Protein AF-A0AAW1Y9T5-F1 (afdb_monomer_lite)

Radius of gyration: 16.68 Å; chains: 1; bounding box: 34×44×30 Å

Organism: Rubus argutus (NCBI:txid59490)

Secondary structure (DSSP, 8-state):
-EEEEESS-EEEEEEEE-TT-EEEEEEESS-EEEEEEEE-TT-EEEEEEESS-EEEEEEEE-TT-EEEEEE-SS-EEEEEEEE-TT-EEEEEE-TT-EEEEEEEE-TT-EEEEE--SEEEEEE--SS-S---EEEES-SEEEEEE--S-PPTT--EEEEE-TT-EEEEEE-S-S------EE-TT-EEEE---

Structure (mmCIF, N/CA/C/O backbone):
data_AF-A0AAW1Y9T5-F1
#
_entry.id   AF-A0AAW1Y9T5-F1
#
loop_
_atom_site.group_PDB
_atom_site.id
_atom_site.type_symbol
_atom_site.label_atom_id
_atom_site.label_alt_id
_atom_site.label_comp_id
_atom_site.label_asym_id
_atom_site.label_entity_id
_atom_site.label_seq_id
_atom_site.pdbx_PDB_ins_code
_atom_site.Cartn_x
_atom_site.Cartn_y
_atom_site.Cartn_z
_atom_site.occupancy
_atom_site.B_iso_or_equiv
_atom_site.auth_seq_id
_atom_site.auth_comp_id
_atom_site.auth_asym_id
_atom_site.auth_atom_id
_atom_site.pdbx_PDB_model_num
ATOM 1 N N . MET A 1 1 ? -2.857 -13.240 -6.999 1.00 81.69 1 MET A N 1
ATOM 2 C CA . MET A 1 1 ? -3.136 -13.978 -5.741 1.00 81.69 1 MET A CA 1
ATOM 3 C C . MET A 1 1 ? -4.090 -13.183 -4.854 1.00 81.69 1 MET A C 1
ATOM 5 O O . MET A 1 1 ? -3.972 -11.965 -4.798 1.00 81.69 1 MET A O 1
ATOM 9 N N . ARG A 1 2 ? -5.041 -13.838 -4.171 1.00 88.81 2 ARG A N 1
ATOM 10 C CA . ARG A 1 2 ? -5.956 -13.171 -3.227 1.00 88.81 2 ARG A CA 1
ATOM 11 C C . ARG A 1 2 ? -5.988 -13.907 -1.890 1.00 88.81 2 ARG A C 1
ATOM 13 O O . ARG A 1 2 ? -6.230 -15.108 -1.890 1.00 88.81 2 ARG A O 1
ATOM 20 N N . LEU A 1 3 ? -5.778 -13.192 -0.787 1.00 88.31 3 LEU A N 1
ATOM 21 C CA . LEU A 1 3 ? -5.910 -13.717 0.575 1.00 88.31 3 LEU A CA 1
ATOM 22 C C . LEU A 1 3 ? -6.860 -12.853 1.397 1.00 88.31 3 LEU A C 1
ATOM 24 O O . LEU A 1 3 ? -6.901 -11.631 1.233 1.00 88.31 3 LEU A O 1
ATOM 28 N N . LYS A 1 4 ? -7.605 -13.508 2.287 1.00 91.81 4 LYS A N 1
ATOM 29 C CA . LYS A 1 4 ? -8.512 -12.865 3.231 1.00 91.81 4 LYS A CA 1
ATOM 30 C C . LYS A 1 4 ? -8.286 -13.425 4.632 1.00 91.81 4 LYS A C 1
ATOM 32 O O . LYS A 1 4 ? -8.194 -14.641 4.777 1.00 91.81 4 LYS A O 1
ATOM 37 N N . GLY A 1 5 ? -8.217 -12.544 5.621 1.00 89.31 5 GLY A N 1
ATOM 38 C CA . GLY A 1 5 ? -8.226 -12.876 7.044 1.00 89.31 5 GLY A CA 1
ATOM 39 C C . GLY A 1 5 ? -9.332 -12.098 7.747 1.00 89.31 5 GLY A C 1
ATOM 40 O O . GLY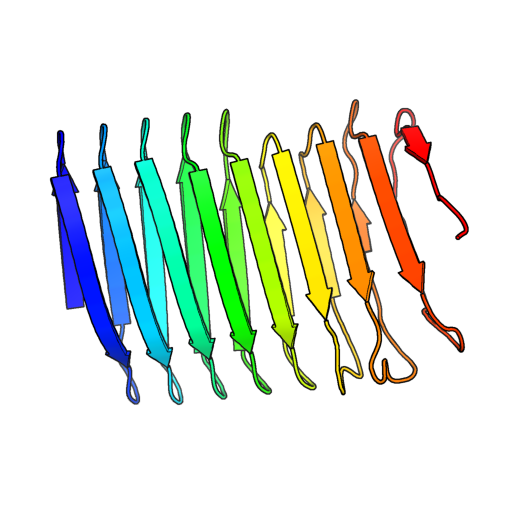 A 1 5 ? -9.589 -10.950 7.385 1.00 89.31 5 GLY A O 1
ATOM 41 N N . THR A 1 6 ? -9.999 -12.742 8.699 1.00 89.94 6 THR A N 1
ATOM 42 C CA . THR A 1 6 ? -11.154 -12.196 9.423 1.00 89.94 6 THR A CA 1
ATOM 43 C C . THR A 1 6 ? -11.113 -12.711 10.856 1.00 89.94 6 THR A C 1
ATOM 45 O O . THR A 1 6 ? -10.977 -13.924 11.014 1.00 89.94 6 THR A O 1
ATOM 48 N N . GLY A 1 7 ? -11.261 -11.855 11.868 1.00 80.12 7 GLY A N 1
ATOM 49 C CA . GLY A 1 7 ? -11.364 -12.269 13.274 1.00 80.12 7 GLY A CA 1
ATOM 50 C C . GLY A 1 7 ? -10.077 -12.897 13.820 1.00 80.12 7 GLY A C 1
ATOM 51 O O . GLY A 1 7 ? -9.715 -14.018 13.463 1.00 80.12 7 GLY A O 1
ATOM 52 N N . ASP A 1 8 ? -9.362 -12.164 14.674 1.00 87.00 8 ASP A N 1
ATOM 53 C CA . ASP A 1 8 ? -8.142 -12.607 15.376 1.00 87.00 8 ASP A CA 1
ATOM 54 C C . ASP A 1 8 ? -7.122 -13.342 14.483 1.00 87.00 8 ASP A C 1
ATOM 56 O O . ASP A 1 8 ? -6.410 -14.262 14.897 1.00 87.00 8 ASP A O 1
ATOM 60 N N . THR A 1 9 ? -7.042 -12.937 13.215 1.00 91.50 9 THR A N 1
ATOM 61 C CA . THR A 1 9 ? -6.217 -13.604 12.211 1.00 91.50 9 THR A CA 1
ATOM 62 C C . THR A 1 9 ? -4.869 -12.907 12.078 1.00 91.50 9 THR A C 1
ATOM 64 O O . THR A 1 9 ? -4.783 -11.689 11.927 1.00 91.50 9 THR A O 1
ATOM 67 N N . ALA A 1 10 ? -3.788 -13.688 12.042 1.00 89.44 10 ALA A N 1
ATOM 68 C CA . ALA A 1 10 ? -2.458 -13.197 11.699 1.00 89.44 10 ALA A CA 1
ATOM 69 C C . ALA A 1 10 ? -1.992 -13.789 10.363 1.00 89.44 10 ALA A C 1
ATOM 71 O O . ALA A 1 10 ? -1.789 -14.995 10.239 1.00 89.44 10 ALA A O 1
ATOM 72 N N . MET A 1 11 ? -1.766 -12.930 9.370 1.00 90.56 11 MET A N 1
ATOM 73 C CA . MET A 1 11 ? -1.219 -13.308 8.068 1.00 90.56 11 MET A CA 1
ATOM 74 C C . MET A 1 11 ? 0.203 -12.782 7.924 1.00 90.56 11 MET A C 1
ATOM 76 O O . MET A 1 11 ? 0.466 -11.587 8.085 1.00 90.56 11 MET A O 1
ATOM 80 N N . ARG A 1 12 ? 1.129 -13.678 7.576 1.00 89.31 12 ARG A N 1
ATOM 81 C CA . ARG A 1 12 ? 2.487 -13.317 7.173 1.00 89.31 12 ARG A CA 1
A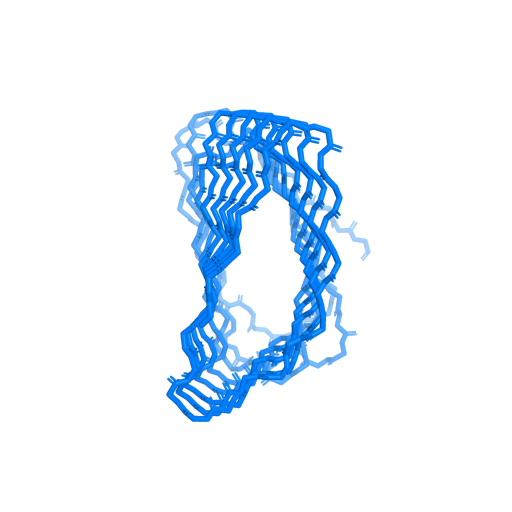TOM 82 C C . ARG A 1 12 ? 2.759 -13.885 5.794 1.00 89.31 12 ARG A C 1
ATOM 84 O O . ARG A 1 12 ? 2.703 -15.096 5.613 1.00 89.31 12 ARG A O 1
ATOM 91 N N . LEU A 1 13 ? 3.061 -13.009 4.847 1.00 85.19 13 LEU A N 1
ATOM 92 C CA . LEU A 1 13 ? 3.321 -13.391 3.469 1.00 85.19 13 LEU A CA 1
ATOM 93 C C . LEU A 1 13 ? 4.675 -12.847 3.018 1.00 85.19 13 LEU A C 1
ATOM 95 O O . LEU A 1 13 ? 5.037 -11.706 3.314 1.00 85.19 13 LEU A O 1
ATOM 99 N N . PHE A 1 14 ? 5.403 -13.694 2.299 1.00 85.19 14 PHE A N 1
ATOM 100 C CA . PHE A 1 14 ? 6.499 -13.287 1.438 1.00 85.19 14 PHE A CA 1
ATOM 101 C C . PHE A 1 14 ? 6.043 -13.523 0.004 1.00 85.19 14 PHE A C 1
ATOM 103 O O . PHE A 1 14 ? 5.724 -14.658 -0.352 1.00 85.19 14 PHE A O 1
ATOM 110 N N . ALA A 1 15 ? 5.942 -12.458 -0.781 1.00 78.88 15 ALA A N 1
ATOM 111 C CA . ALA A 1 15 ? 5.446 -12.544 -2.144 1.00 78.88 15 ALA A CA 1
ATOM 112 C C . ALA A 1 15 ? 6.366 -11.748 -3.070 1.00 78.88 15 ALA A C 1
ATOM 114 O O . ALA A 1 15 ? 6.340 -10.523 -3.028 1.00 78.88 15 ALA A O 1
ATOM 115 N N . PRO A 1 16 ? 7.203 -12.411 -3.881 1.00 78.31 16 PRO A N 1
ATOM 116 C CA . PRO A 1 16 ? 7.803 -11.768 -5.036 1.00 78.31 16 PRO A CA 1
ATOM 117 C C . PRO A 1 16 ? 6.735 -11.639 -6.130 1.00 78.31 16 PRO A C 1
ATOM 119 O O . PRO A 1 16 ? 6.047 -12.609 -6.452 1.00 78.31 16 PRO A O 1
ATOM 122 N N . GLY A 1 17 ? 6.569 -10.438 -6.669 1.00 72.19 17 GLY A N 1
ATOM 123 C CA . GLY A 1 17 ? 5.711 -10.178 -7.821 1.00 72.19 17 GLY A CA 1
ATOM 124 C C . GLY A 1 17 ? 6.579 -9.993 -9.050 1.00 72.19 17 GLY A C 1
ATOM 125 O O . GLY A 1 17 ? 7.471 -9.150 -9.045 1.00 72.19 17 GLY A O 1
ATOM 126 N N . TYR A 1 18 ? 6.314 -10.786 -10.080 1.00 77.31 18 TYR A N 1
ATOM 127 C CA . TYR A 1 18 ? 6.907 -10.634 -11.408 1.00 77.31 18 TYR A CA 1
ATOM 128 C C . TYR A 1 18 ? 5.879 -10.038 -12.372 1.00 77.31 18 TYR A C 1
ATOM 130 O O . TYR A 1 18 ? 4.729 -9.812 -11.983 1.00 77.31 18 TYR A O 1
ATOM 138 N N . GLU A 1 19 ? 6.274 -9.829 -13.622 1.00 77.38 19 GLU A N 1
ATOM 139 C CA . GLU A 1 19 ? 5.421 -9.262 -14.665 1.00 77.38 19 GLU A CA 1
ATOM 140 C C . GLU A 1 19 ? 4.000 -9.839 -14.674 1.00 77.38 19 GLU A C 1
ATOM 142 O O . GLU A 1 19 ? 3.791 -11.055 -14.664 1.00 77.38 19 GLU A O 1
ATOM 147 N N . GLY A 1 20 ? 3.011 -8.941 -14.616 1.00 73.12 20 GLY A N 1
ATOM 148 C CA . GLY A 1 20 ? 1.589 -9.282 -14.629 1.00 73.12 20 GLY A CA 1
ATOM 149 C C . GLY A 1 20 ? 1.026 -9.812 -13.305 1.00 73.12 20 GLY A C 1
ATOM 150 O O . GLY A 1 20 ? -0.091 -10.339 -13.281 1.00 73.12 20 GLY A O 1
ATOM 151 N N . THR A 1 21 ? 1.752 -9.701 -12.186 1.00 82.75 21 THR A N 1
ATOM 152 C CA . THR A 1 21 ? 1.236 -10.168 -10.889 1.00 82.75 21 THR A CA 1
ATOM 153 C C . THR A 1 21 ? 0.277 -9.148 -10.263 1.00 82.75 21 THR A C 1
ATOM 155 O O . THR A 1 21 ? 0.695 -8.074 -9.848 1.00 82.75 21 THR A O 1
ATOM 158 N N . ASP A 1 22 ? -0.995 -9.531 -10.087 1.00 85.38 22 ASP A N 1
ATOM 159 C CA . ASP A 1 22 ? -1.967 -8.829 -9.223 1.00 85.38 22 ASP A CA 1
ATOM 160 C C . ASP A 1 22 ? -2.074 -9.543 -7.865 1.00 85.38 22 ASP A C 1
ATOM 162 O O . ASP A 1 22 ? -2.459 -10.722 -7.790 1.00 85.38 22 ASP A O 1
ATOM 166 N N . MET A 1 23 ? -1.758 -8.847 -6.772 1.00 85.62 23 MET A N 1
ATOM 167 C CA . MET A 1 23 ? -1.914 -9.343 -5.402 1.00 85.62 23 MET A CA 1
ATOM 168 C C . MET A 1 23 ? -2.882 -8.513 -4.590 1.00 85.62 23 MET A C 1
ATOM 170 O O . MET A 1 23 ? -2.758 -7.297 -4.481 1.00 85.62 23 MET A O 1
ATOM 174 N N . ARG A 1 24 ? -3.809 -9.209 -3.925 1.00 89.56 24 ARG A N 1
ATOM 175 C CA . ARG A 1 24 ? -4.775 -8.581 -3.026 1.00 89.56 24 ARG A CA 1
ATOM 176 C C . ARG A 1 24 ? -4.809 -9.279 -1.682 1.00 89.56 24 ARG A C 1
ATOM 178 O O . ARG A 1 24 ? -5.111 -10.470 -1.609 1.00 89.56 24 ARG A O 1
ATOM 185 N N . LEU A 1 25 ? -4.532 -8.531 -0.627 1.00 89.50 25 LEU A N 1
ATOM 186 C CA . LEU A 1 25 ? -4.665 -8.989 0.749 1.00 89.50 25 LEU A CA 1
ATOM 187 C C . LEU A 1 25 ? -5.735 -8.148 1.437 1.00 89.50 25 LEU A C 1
ATOM 189 O O . LEU A 1 25 ? -5.717 -6.922 1.352 1.00 89.50 25 LEU A O 1
ATOM 193 N N . MET A 1 26 ? -6.672 -8.820 2.094 1.00 92.50 26 MET A N 1
ATOM 194 C CA . MET A 1 26 ? -7.766 -8.186 2.816 1.00 92.50 26 MET A CA 1
ATOM 195 C C . MET A 1 26 ? -7.790 -8.703 4.251 1.00 92.50 26 MET A C 1
ATOM 197 O O . MET A 1 26 ? -7.843 -9.911 4.467 1.00 92.50 26 MET A O 1
ATOM 201 N N . GLY A 1 27 ? -7.747 -7.791 5.213 1.00 90.94 27 GLY A N 1
ATOM 202 C CA . GLY A 1 27 ? -7.952 -8.073 6.626 1.00 90.94 27 GLY A CA 1
ATOM 203 C C . GLY A 1 27 ? -9.185 -7.336 7.121 1.00 90.94 27 GLY A C 1
ATOM 204 O O . GLY A 1 27 ? -9.336 -6.151 6.830 1.00 90.94 27 GLY A O 1
ATOM 205 N N . THR A 1 28 ? -10.049 -8.030 7.848 1.00 90.12 28 THR A N 1
ATOM 206 C CA . THR A 1 28 ? -11.186 -7.426 8.552 1.00 90.12 28 THR A CA 1
ATOM 207 C C . THR A 1 28 ? -11.132 -7.839 10.017 1.00 90.12 28 THR A C 1
ATOM 209 O O . THR A 1 28 ? -10.633 -8.925 10.306 1.00 90.12 28 THR A O 1
ATOM 212 N N . GLU A 1 29 ? -11.629 -6.997 10.924 1.00 87.00 29 GLU A N 1
ATOM 213 C CA . GLU A 1 29 ? -11.855 -7.302 12.348 1.00 87.00 29 GLU A CA 1
ATOM 214 C C . GLU A 1 29 ? -10.657 -7.956 13.061 1.00 87.00 29 GLU A C 1
ATOM 216 O O . GLU A 1 29 ? -10.438 -9.169 12.996 1.00 87.00 29 GLU A O 1
ATOM 221 N N . SER A 1 30 ? -9.873 -7.162 13.791 1.00 88.44 30 SER A N 1
ATOM 222 C CA . SER A 1 30 ? -8.760 -7.672 14.617 1.00 88.44 30 SER A CA 1
ATOM 223 C C . SER A 1 30 ? -7.717 -8.478 13.825 1.00 88.44 30 SER A C 1
ATOM 225 O O . SER A 1 30 ? -7.098 -9.414 14.335 1.00 88.44 30 SER A O 1
ATOM 227 N N . THR A 1 31 ? -7.494 -8.121 12.557 1.00 91.44 31 THR A N 1
ATOM 228 C CA . THR A 1 31 ? -6.525 -8.810 11.698 1.00 91.44 31 THR A CA 1
ATOM 229 C C . THR A 1 31 ? -5.152 -8.137 11.742 1.00 91.44 31 THR A C 1
ATOM 231 O O . THR A 1 31 ? -5.019 -6.915 11.671 1.00 91.44 31 THR A O 1
ATOM 234 N N . ILE A 1 32 ? -4.090 -8.942 11.785 1.00 91.25 32 ILE A N 1
ATOM 235 C CA . ILE A 1 32 ? -2.707 -8.482 11.640 1.00 91.25 32 ILE A CA 1
ATOM 236 C C . ILE A 1 32 ? -2.131 -9.008 10.329 1.00 91.25 32 ILE A C 1
ATOM 238 O O . ILE A 1 32 ? -2.001 -10.213 10.131 1.00 91.25 32 ILE A O 1
ATOM 242 N N . MET A 1 33 ? -1.702 -8.101 9.456 1.00 92.19 33 MET A N 1
ATOM 243 C CA . MET A 1 33 ? -1.066 -8.433 8.184 1.00 92.19 33 MET A CA 1
ATOM 244 C C . MET A 1 33 ? 0.383 -7.966 8.164 1.00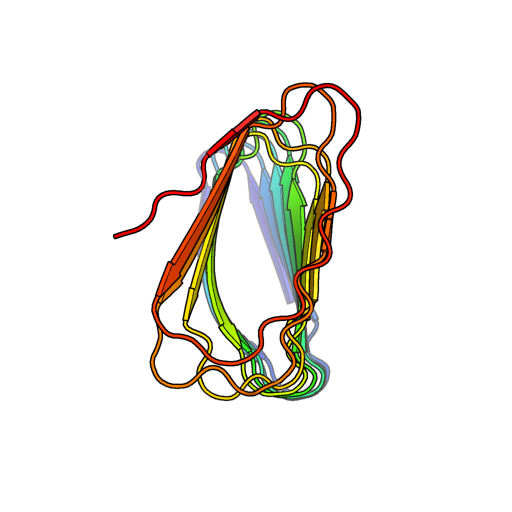 92.19 33 MET A C 1
ATOM 246 O O . MET A 1 33 ? 0.688 -6.803 8.434 1.00 92.19 33 MET A O 1
ATOM 250 N N . ARG A 1 34 ? 1.288 -8.884 7.826 1.00 91.06 34 ARG A N 1
ATOM 251 C CA . ARG A 1 34 ? 2.705 -8.602 7.592 1.00 91.06 34 ARG A CA 1
ATOM 252 C C . ARG A 1 34 ? 3.089 -9.093 6.210 1.00 91.06 34 ARG A C 1
ATOM 254 O O . ARG A 1 34 ? 3.081 -10.297 5.965 1.00 91.06 34 ARG A O 1
ATOM 261 N N . LEU A 1 35 ? 3.456 -8.169 5.339 1.00 87.81 35 LEU A N 1
ATOM 262 C CA . LEU A 1 35 ? 3.852 -8.476 3.976 1.00 87.81 35 LEU A CA 1
ATOM 263 C C . LEU A 1 35 ? 5.264 -7.966 3.709 1.00 87.81 35 LEU A C 1
ATOM 265 O O . LEU A 1 35 ? 5.593 -6.820 4.012 1.00 87.81 35 LEU A O 1
ATOM 269 N N . PHE A 1 36 ? 6.077 -8.852 3.148 1.00 86.12 36 PHE A N 1
ATOM 270 C CA . PHE A 1 36 ? 7.396 -8.550 2.614 1.00 86.12 36 PHE A CA 1
ATOM 271 C C . PHE A 1 36 ? 7.399 -8.889 1.136 1.00 86.12 36 PHE A C 1
ATOM 273 O O . PHE A 1 36 ? 6.992 -9.996 0.766 1.00 86.12 36 PHE A O 1
ATOM 280 N N . ALA A 1 37 ? 7.839 -7.946 0.311 1.00 81.69 37 ALA A N 1
ATOM 281 C CA . ALA A 1 37 ? 7.748 -8.131 -1.118 1.00 81.69 37 ALA A CA 1
ATOM 282 C C . ALA A 1 37 ? 8.756 -7.338 -1.947 1.00 81.69 37 ALA A C 1
ATOM 284 O O . ALA A 1 37 ? 9.126 -6.210 -1.615 1.00 81.69 37 ALA A O 1
ATOM 285 N N . HIS A 1 38 ? 9.122 -7.953 -3.068 1.00 81.69 38 HIS A N 1
ATOM 286 C CA . HIS A 1 38 ? 9.856 -7.341 -4.167 1.00 81.69 38 HIS A CA 1
ATOM 287 C C . HIS A 1 38 ? 8.973 -7.403 -5.407 1.00 81.69 38 HIS A C 1
ATOM 289 O O . HIS A 1 38 ? 8.470 -8.473 -5.756 1.00 81.69 38 HIS A O 1
ATOM 295 N N . TRP A 1 39 ? 8.766 -6.253 -6.026 1.00 78.81 39 TRP A N 1
ATOM 296 C CA . TRP A 1 39 ? 7.769 -6.026 -7.054 1.00 78.81 39 TRP A CA 1
ATOM 297 C C . TRP A 1 39 ? 8.469 -5.550 -8.316 1.00 78.81 39 TRP A C 1
ATOM 299 O O . TRP A 1 39 ? 8.982 -4.434 -8.351 1.00 78.81 39 TRP A O 1
ATOM 309 N N . TYR A 1 40 ? 8.545 -6.425 -9.309 1.00 78.38 40 TYR A N 1
ATOM 310 C CA . TYR A 1 40 ? 9.146 -6.128 -10.604 1.00 78.38 40 TYR A CA 1
ATOM 311 C C . TYR A 1 40 ? 8.116 -5.533 -11.568 1.00 78.38 40 TYR A C 1
ATOM 313 O O . TYR A 1 40 ? 6.982 -5.266 -11.180 1.00 78.38 40 TYR A O 1
ATOM 321 N N . GLU A 1 41 ? 8.533 -5.308 -12.810 1.00 79.44 41 GLU A N 1
ATOM 322 C CA . GLU A 1 41 ? 7.753 -4.593 -13.814 1.00 79.44 41 GLU A CA 1
ATOM 323 C C . GLU A 1 41 ? 6.298 -5.051 -13.915 1.00 79.44 41 GLU A C 1
ATOM 325 O O . GLU A 1 41 ? 6.029 -6.246 -13.908 1.00 79.44 41 GLU A O 1
ATOM 330 N N . GLY A 1 42 ? 5.345 -4.117 -13.973 1.00 75.94 42 GLY A N 1
ATOM 331 C CA . GLY A 1 42 ? 3.935 -4.434 -14.225 1.00 75.94 42 GLY A CA 1
ATOM 332 C C . GLY A 1 42 ? 3.230 -5.214 -13.108 1.00 75.94 42 GLY A C 1
ATOM 333 O O . GLY A 1 42 ? 2.334 -6.017 -13.392 1.00 75.94 42 GLY A O 1
ATOM 334 N N . THR A 1 43 ? 3.629 -5.027 -11.845 1.00 82.44 43 THR A N 1
ATOM 335 C CA . THR A 1 43 ? 2.911 -5.607 -10.698 1.00 82.44 43 THR A CA 1
ATOM 336 C C . THR A 1 43 ? 1.942 -4.621 -10.056 1.00 82.44 43 THR A C 1
ATOM 338 O O . THR A 1 43 ? 2.312 -3.489 -9.740 1.00 82.44 43 THR A O 1
ATOM 341 N N . ASP A 1 44 ? 0.754 -5.127 -9.734 1.00 85.06 44 ASP A N 1
ATOM 342 C CA . ASP A 1 44 ? -0.288 -4.408 -9.010 1.00 85.06 44 ASP A CA 1
ATOM 343 C C . ASP A 1 44 ? -0.485 -5.019 -7.621 1.00 85.06 44 ASP A C 1
ATOM 345 O O . ASP A 1 44 ? -0.748 -6.219 -7.467 1.00 85.06 44 ASP A O 1
ATOM 349 N N . MET A 1 45 ? -0.440 -4.184 -6.586 1.00 85.62 45 MET A N 1
ATOM 350 C CA . MET A 1 45 ? -0.616 -4.625 -5.208 1.00 85.62 45 MET A CA 1
ATOM 351 C C . MET A 1 45 ? -1.711 -3.835 -4.502 1.00 85.62 45 MET A C 1
ATOM 353 O O . MET A 1 45 ? -1.750 -2.606 -4.533 1.00 85.62 45 MET A O 1
ATOM 357 N N . ARG A 1 46 ? -2.619 -4.555 -3.834 1.00 90.00 46 ARG A N 1
ATOM 358 C CA . ARG A 1 46 ? -3.682 -3.965 -3.014 1.00 90.00 46 ARG A CA 1
ATOM 359 C C . ARG A 1 46 ? -3.728 -4.601 -1.636 1.00 90.00 46 ARG A C 1
ATOM 361 O O . ARG A 1 46 ? -3.997 -5.796 -1.504 1.00 90.00 46 ARG A O 1
ATOM 368 N N . LEU A 1 47 ? -3.538 -3.790 -0.607 1.00 89.56 47 LEU A N 1
ATOM 369 C CA . LEU A 1 47 ? -3.686 -4.193 0.784 1.00 89.56 47 LEU A CA 1
ATOM 370 C C . LEU A 1 47 ? -4.835 -3.403 1.407 1.00 89.56 47 LEU A C 1
ATOM 372 O O . LEU A 1 47 ? -4.803 -2.177 1.431 1.00 89.56 47 LEU A O 1
ATOM 376 N N . MET A 1 48 ? -5.861 -4.107 1.874 1.00 92.50 48 MET A N 1
ATOM 377 C CA . MET A 1 48 ? -7.067 -3.506 2.440 1.00 92.50 48 MET A CA 1
ATOM 378 C C . MET A 1 48 ? -7.261 -3.976 3.876 1.00 92.50 48 MET A C 1
ATOM 380 O O . MET A 1 48 ? -7.321 -5.179 4.122 1.00 92.50 48 MET A O 1
ATOM 384 N N . GLY A 1 49 ? -7.371 -3.033 4.805 1.00 90.81 49 GLY A N 1
ATOM 385 C CA . GLY A 1 49 ? -7.688 -3.288 6.205 1.00 90.81 49 GLY A CA 1
ATOM 386 C C . GLY A 1 49 ? -8.961 -2.564 6.612 1.00 90.81 49 GLY A C 1
ATOM 387 O O . GLY A 1 49 ? -9.102 -1.377 6.326 1.00 90.81 49 GLY A O 1
ATOM 388 N N . THR A 1 50 ? -9.865 -3.267 7.282 1.00 88.81 50 THR A N 1
ATOM 389 C CA . THR A 1 50 ? -11.062 -2.676 7.892 1.00 88.81 50 THR A CA 1
ATOM 390 C C . THR A 1 50 ? -11.118 -3.054 9.365 1.00 88.81 50 THR A C 1
ATOM 392 O O . THR A 1 50 ? -10.669 -4.142 9.725 1.00 88.81 50 THR A O 1
ATOM 395 N N . GLU A 1 51 ? -11.649 -2.167 10.205 1.00 86.44 51 GLU A N 1
ATOM 396 C CA . GLU A 1 51 ? -11.991 -2.411 11.615 1.00 86.44 51 GLU A CA 1
ATOM 397 C C . GLU A 1 51 ? -10.883 -3.078 12.449 1.00 86.44 51 GLU A C 1
ATOM 399 O O . GLU A 1 51 ? -10.723 -4.299 12.492 1.00 86.44 51 GLU A O 1
ATOM 404 N N . SER A 1 52 ? -10.121 -2.270 13.186 1.00 87.31 52 SER A N 1
ATOM 405 C CA . SER A 1 52 ? -9.077 -2.768 14.104 1.00 87.31 52 SER A CA 1
ATOM 406 C C . SER A 1 52 ? -8.002 -3.620 13.412 1.00 87.31 52 SER A C 1
ATOM 408 O O . SER A 1 52 ? -7.448 -4.554 13.995 1.00 87.31 52 SER A O 1
ATOM 410 N N . THR A 1 53 ? -7.685 -3.301 12.156 1.00 90.50 53 THR A N 1
ATOM 411 C CA . THR A 1 53 ? -6.657 -4.008 11.388 1.00 90.50 53 THR A CA 1
ATOM 412 C C . THR A 1 53 ? -5.287 -3.344 11.547 1.00 90.50 53 THR A C 1
ATOM 414 O O . THR A 1 53 ? -5.142 -2.122 11.488 1.00 90.50 53 THR A O 1
ATOM 417 N N . VAL A 1 54 ? -4.236 -4.155 11.693 1.00 91.12 54 VAL A N 1
ATOM 418 C CA . VAL A 1 54 ? -2.843 -3.688 11.695 1.00 91.12 54 VAL A CA 1
ATOM 419 C C . VAL A 1 54 ? -2.115 -4.214 10.470 1.00 91.12 54 VAL A C 1
ATOM 421 O O . VAL A 1 54 ? -1.956 -5.419 10.287 1.00 91.12 54 VAL A O 1
ATOM 424 N N . MET A 1 55 ? -1.588 -3.299 9.664 1.00 91.94 55 MET A N 1
ATOM 425 C CA . MET A 1 55 ? -0.900 -3.601 8.417 1.00 91.94 55 MET A CA 1
ATOM 426 C C . MET A 1 55 ? 0.553 -3.156 8.491 1.00 91.94 55 MET A C 1
ATOM 428 O O . MET A 1 55 ? 0.857 -1.999 8.790 1.00 91.94 55 MET A O 1
ATOM 432 N N . ARG A 1 56 ? 1.468 -4.087 8.221 1.00 90.81 56 ARG A N 1
ATOM 433 C CA . ARG A 1 56 ? 2.897 -3.810 8.081 1.00 90.81 56 ARG A CA 1
ATOM 434 C C . ARG A 1 56 ? 3.368 -4.296 6.725 1.00 90.81 56 ARG A C 1
ATOM 436 O O . ARG A 1 56 ? 3.307 -5.496 6.456 1.00 90.81 56 ARG A O 1
ATOM 443 N N . LEU A 1 57 ? 3.851 -3.372 5.911 1.00 87.69 57 LEU A N 1
ATOM 444 C CA . LEU A 1 57 ? 4.365 -3.659 4.582 1.00 87.69 57 LEU A CA 1
ATOM 445 C C . LEU A 1 57 ? 5.813 -3.181 4.475 1.00 87.69 57 LEU A C 1
ATOM 447 O O . LEU A 1 57 ? 6.131 -2.051 4.840 1.00 87.69 57 LEU A O 1
ATOM 451 N N . CYS A 1 58 ? 6.669 -4.070 3.983 1.00 87.69 58 CYS A N 1
ATOM 452 C CA . CYS A 1 58 ? 8.000 -3.756 3.488 1.00 87.69 58 CYS A CA 1
ATOM 453 C C . CYS A 1 58 ? 8.020 -4.095 1.995 1.00 87.69 58 CYS A C 1
ATOM 455 O O . CYS A 1 58 ? 7.820 -5.263 1.641 1.00 87.69 58 CYS A O 1
ATOM 457 N N . ALA A 1 59 ? 8.184 -3.085 1.144 1.00 83.50 59 ALA A N 1
ATOM 458 C CA . ALA A 1 59 ? 8.063 -3.232 -0.301 1.00 83.50 59 ALA A CA 1
ATOM 459 C C . ALA A 1 59 ? 9.226 -2.578 -1.053 1.00 83.50 59 ALA A C 1
ATOM 461 O O . ALA A 1 59 ? 9.652 -1.472 -0.723 1.00 83.50 59 ALA A O 1
ATOM 462 N N . HIS A 1 60 ? 9.682 -3.251 -2.105 1.00 83.62 60 HIS A N 1
ATOM 463 C CA . HIS A 1 60 ? 10.585 -2.693 -3.108 1.00 83.62 60 HIS A CA 1
ATOM 464 C C . HIS A 1 60 ? 9.867 -2.704 -4.458 1.00 83.62 60 HIS A C 1
ATOM 466 O O . HIS A 1 60 ? 9.651 -3.785 -5.002 1.00 83.62 60 HIS A O 1
ATOM 472 N N . GLY A 1 61 ? 9.458 -1.532 -4.943 1.00 79.69 61 GLY A N 1
ATOM 473 C CA . GLY A 1 61 ? 8.796 -1.337 -6.233 1.00 79.69 61 GLY A CA 1
ATOM 474 C C . GLY A 1 61 ? 9.786 -0.906 -7.303 1.00 79.69 61 GLY A C 1
ATOM 475 O O . GLY A 1 61 ? 10.500 0.074 -7.101 1.00 79.69 61 GLY A O 1
ATOM 476 N N . TYR A 1 62 ? 9.850 -1.656 -8.402 1.00 79.75 62 TYR A N 1
ATOM 477 C CA . TYR A 1 62 ? 10.588 -1.299 -9.615 1.00 79.75 62 TYR A CA 1
ATOM 478 C C . TYR A 1 62 ? 9.656 -0.623 -10.643 1.00 79.75 62 TYR A C 1
ATOM 480 O O . TYR A 1 62 ? 8.542 -0.220 -10.306 1.00 79.75 62 TYR A O 1
ATOM 488 N N . GLU A 1 63 ? 10.119 -0.451 -11.880 1.00 78.94 63 GLU A N 1
ATOM 489 C CA . GLU A 1 63 ? 9.385 0.251 -12.940 1.00 78.94 63 GLU A CA 1
ATOM 490 C C . GLU A 1 63 ? 7.967 -0.269 -13.163 1.00 78.94 63 GLU A C 1
ATOM 492 O O . GLU A 1 63 ? 7.729 -1.464 -13.121 1.00 78.94 63 GLU A O 1
ATOM 497 N N . GLY A 1 64 ? 6.992 0.623 -13.345 1.00 75.56 64 GLY A N 1
ATOM 498 C CA . GLY A 1 64 ? 5.608 0.235 -13.627 1.00 75.56 64 GLY A CA 1
ATOM 499 C C . GLY A 1 64 ? 4.915 -0.526 -12.492 1.00 75.56 64 GLY A C 1
ATOM 500 O O . GLY A 1 64 ? 4.044 -1.353 -12.764 1.00 75.56 64 GLY A O 1
ATOM 501 N N . THR A 1 65 ? 5.300 -0.284 -11.234 1.00 83.12 65 THR A N 1
ATOM 502 C CA . THR A 1 65 ? 4.636 -0.882 -10.066 1.00 83.12 65 THR A CA 1
ATOM 503 C C . THR A 1 65 ? 3.616 0.065 -9.438 1.00 83.12 65 THR A C 1
ATOM 505 O O . THR A 1 65 ? 3.926 1.220 -9.153 1.00 83.12 65 THR A O 1
ATOM 508 N N . ASP A 1 66 ? 2.400 -0.432 -9.182 1.00 85.69 66 ASP A N 1
ATOM 509 C CA . ASP A 1 66 ? 1.338 0.311 -8.486 1.00 85.69 66 ASP A CA 1
ATOM 510 C C . ASP A 1 66 ? 1.009 -0.366 -7.149 1.00 85.69 66 ASP A C 1
ATOM 512 O O . ASP A 1 66 ? 0.578 -1.525 -7.078 1.00 85.69 66 ASP A O 1
ATOM 516 N N . MET A 1 67 ? 1.209 0.374 -6.059 1.00 85.50 67 MET A N 1
ATOM 517 C CA . MET A 1 67 ? 0.913 -0.075 -4.703 1.00 85.50 67 MET A CA 1
ATOM 518 C C . MET A 1 67 ? -0.217 0.735 -4.089 1.00 85.50 67 MET A C 1
ATOM 520 O O . MET A 1 67 ? -0.102 1.943 -3.888 1.00 85.50 67 MET A O 1
ATOM 524 N N . ARG A 1 68 ? -1.285 0.047 -3.678 1.00 89.00 68 ARG A N 1
ATOM 525 C CA . ARG A 1 68 ? -2.444 0.668 -3.031 1.00 89.00 68 ARG A CA 1
ATOM 526 C C . ARG A 1 68 ? -2.673 0.089 -1.649 1.00 89.00 68 ARG A C 1
ATOM 528 O O . ARG A 1 68 ? -2.984 -1.095 -1.508 1.00 89.00 68 ARG A O 1
ATOM 535 N N . LEU A 1 69 ? -2.568 0.931 -0.629 1.00 88.75 69 LEU A N 1
ATOM 536 C CA . LEU A 1 69 ? -2.940 0.571 0.733 1.00 88.75 69 LEU A CA 1
ATOM 537 C C . LEU A 1 69 ? -4.185 1.355 1.118 1.00 88.75 69 LEU A C 1
ATOM 539 O O . LEU A 1 69 ? -4.220 2.576 0.988 1.00 88.75 69 LEU A O 1
ATOM 543 N N . MET A 1 70 ? -5.199 0.639 1.588 1.00 90.50 70 MET A N 1
ATOM 544 C CA . MET A 1 70 ? -6.453 1.220 2.036 1.00 90.50 70 MET A CA 1
ATOM 545 C C . MET A 1 70 ? -6.758 0.772 3.460 1.00 90.50 70 MET A C 1
ATOM 547 O O . MET A 1 70 ? -6.733 -0.423 3.755 1.00 90.50 70 MET A O 1
ATOM 551 N N . GLY A 1 71 ? -7.061 1.729 4.329 1.00 88.31 71 GLY A N 1
ATOM 552 C CA . GLY A 1 71 ? -7.541 1.482 5.681 1.00 88.31 71 GLY A CA 1
ATOM 553 C C . GLY A 1 71 ? -8.850 2.183 5.948 1.00 88.31 71 GLY A C 1
ATOM 554 O O . GLY A 1 71 ? -9.018 3.343 5.577 1.00 88.31 71 GLY A O 1
ATOM 555 N N . THR A 1 72 ? -9.737 1.495 6.647 1.00 84.88 72 THR A N 1
ATOM 556 C CA . THR A 1 72 ? -10.927 2.099 7.239 1.00 84.88 72 THR A CA 1
ATOM 557 C C . THR A 1 72 ? -10.993 1.762 8.720 1.00 84.88 72 THR A C 1
ATOM 559 O O . THR A 1 72 ? -10.468 0.729 9.134 1.00 84.88 72 THR A O 1
ATOM 562 N N . GLU A 1 73 ? -11.610 2.638 9.511 1.00 82.56 73 GLU A N 1
ATOM 563 C CA . GLU A 1 73 ? -12.016 2.416 10.907 1.00 82.56 73 GLU A CA 1
ATOM 564 C C . GLU A 1 73 ? -10.962 1.750 11.807 1.00 82.56 73 GLU A C 1
ATOM 566 O O . GLU A 1 73 ? -10.810 0.530 11.872 1.00 82.56 73 GLU A O 1
ATOM 571 N N . SER A 1 74 ? -10.243 2.562 12.583 1.00 84.88 74 SER A N 1
ATOM 572 C CA . SER A 1 74 ? -9.252 2.073 13.562 1.00 84.88 74 SER A CA 1
ATOM 573 C C . SER A 1 74 ? -8.148 1.201 12.942 1.00 84.88 74 SER A C 1
ATOM 575 O O . SER A 1 74 ? -7.613 0.295 13.582 1.00 84.88 74 SER A O 1
ATOM 577 N N . THR A 1 75 ? -7.793 1.474 11.685 1.00 87.44 75 THR A N 1
ATOM 578 C CA . THR A 1 75 ? -6.713 0.773 10.988 1.00 87.44 75 THR A CA 1
ATOM 579 C C . THR A 1 75 ? -5.368 1.458 11.226 1.00 87.44 75 THR A C 1
ATOM 581 O O . THR A 1 75 ? -5.236 2.677 11.109 1.00 87.44 75 THR A O 1
ATOM 584 N N . VAL A 1 76 ? -4.330 0.667 11.503 1.00 88.56 76 VAL A N 1
ATOM 585 C CA . VAL A 1 76 ? -2.950 1.155 11.633 1.00 88.56 76 VAL A CA 1
ATOM 586 C C . VAL A 1 76 ? -2.100 0.625 10.489 1.00 88.56 76 VAL A C 1
ATOM 588 O O . VAL A 1 76 ? -1.915 -0.585 10.351 1.00 88.56 76 VAL A O 1
ATOM 591 N N . MET A 1 77 ? -1.511 1.531 9.713 1.00 88.06 77 MET A N 1
ATOM 592 C CA . MET A 1 77 ? -0.602 1.213 8.614 1.00 88.06 77 MET A CA 1
ATOM 593 C C . MET A 1 77 ? 0.825 1.643 8.917 1.00 88.06 77 MET A C 1
ATOM 595 O O . MET A 1 77 ? 1.093 2.788 9.281 1.00 88.06 77 MET A O 1
ATOM 599 N N . ARG A 1 78 ? 1.760 0.713 8.726 1.00 88.44 78 ARG A N 1
ATOM 600 C CA . ARG A 1 78 ? 3.196 0.989 8.722 1.00 88.44 78 ARG A CA 1
ATOM 601 C C . ARG A 1 78 ? 3.789 0.495 7.419 1.00 88.44 78 ARG A C 1
ATOM 603 O O . ARG A 1 78 ? 3.778 -0.710 7.161 1.00 88.44 78 ARG A O 1
ATOM 610 N N . LEU A 1 79 ? 4.306 1.427 6.637 1.00 85.12 79 LEU A N 1
ATOM 611 C CA . LEU A 1 79 ? 4.902 1.158 5.344 1.00 85.12 79 LEU A CA 1
ATOM 612 C C . LEU A 1 79 ? 6.368 1.570 5.351 1.00 85.12 79 LEU A C 1
ATOM 614 O O . LEU A 1 79 ? 6.702 2.692 5.720 1.00 85.12 79 LEU A O 1
ATOM 618 N N . PHE A 1 80 ? 7.217 0.636 4.950 1.00 84.25 80 PHE A N 1
ATOM 619 C CA . PHE A 1 80 ? 8.592 0.873 4.553 1.00 84.25 80 PHE A CA 1
ATOM 620 C C . PHE A 1 80 ? 8.697 0.561 3.062 1.00 84.25 80 PHE A C 1
ATOM 622 O O . PHE A 1 80 ? 8.415 -0.571 2.657 1.00 84.25 80 PHE A O 1
ATOM 629 N N . ALA A 1 81 ? 9.042 1.554 2.251 1.00 79.81 81 ALA A N 1
ATOM 630 C CA . ALA A 1 81 ? 9.039 1.404 0.807 1.00 79.81 81 ALA A CA 1
ATOM 631 C C . ALA A 1 81 ? 10.286 1.980 0.141 1.00 79.81 81 ALA A C 1
ATOM 633 O O . ALA A 1 81 ? 10.710 3.095 0.442 1.00 79.81 81 ALA A O 1
ATOM 634 N N . HIS A 1 82 ? 10.813 1.225 -0.817 1.00 79.62 82 HIS A N 1
ATOM 635 C CA . HIS A 1 82 ? 11.771 1.707 -1.804 1.00 79.62 82 HIS A CA 1
ATOM 636 C C . HIS A 1 82 ? 11.091 1.711 -3.168 1.00 79.62 82 HIS A C 1
ATOM 638 O O . HIS A 1 82 ? 10.676 0.650 -3.631 1.00 79.62 82 HIS A O 1
ATOM 644 N N . GLY A 1 83 ? 10.952 2.882 -3.780 1.00 73.56 83 GLY A N 1
ATOM 645 C CA . GLY A 1 83 ? 10.373 3.030 -5.111 1.00 73.56 83 GLY A CA 1
ATOM 646 C C . GLY A 1 83 ? 11.421 3.506 -6.103 1.00 73.56 83 GLY A C 1
ATOM 647 O O . GLY A 1 83 ? 12.061 4.533 -5.876 1.00 73.56 83 GLY A O 1
ATOM 648 N N . TYR A 1 84 ? 11.598 2.761 -7.187 1.00 74.38 84 TYR A N 1
ATOM 649 C CA . TYR A 1 84 ? 12.395 3.183 -8.337 1.00 74.38 84 TYR A CA 1
ATOM 650 C C . TYR A 1 84 ? 11.518 3.940 -9.350 1.00 74.38 84 TYR A C 1
ATOM 652 O O . TYR A 1 84 ? 10.332 4.179 -9.101 1.00 74.38 84 TYR A O 1
ATOM 660 N N . GLU A 1 85 ? 12.110 4.350 -10.471 1.00 72.75 85 GLU A N 1
ATOM 661 C CA . GLU A 1 85 ? 11.409 5.048 -11.555 1.00 72.75 85 GLU A CA 1
ATOM 662 C C . GLU A 1 85 ? 10.111 4.352 -11.939 1.00 72.75 85 GLU A C 1
ATOM 664 O O . GLU A 1 85 ? 10.070 3.134 -11.975 1.00 72.75 85 GLU A O 1
ATOM 669 N N . GLY A 1 86 ? 9.030 5.111 -12.144 1.00 72.94 86 GLY A N 1
ATOM 670 C CA . GLY A 1 86 ? 7.728 4.559 -12.527 1.00 72.94 86 GLY A CA 1
ATOM 671 C C . GLY A 1 86 ? 6.984 3.796 -11.423 1.00 72.94 86 GLY A C 1
ATOM 672 O O . GLY A 1 86 ? 6.013 3.109 -11.732 1.00 72.94 86 GLY A O 1
ATOM 673 N N . THR A 1 87 ? 7.415 3.893 -10.160 1.00 79.81 87 THR A N 1
ATOM 674 C CA . THR A 1 87 ? 6.659 3.366 -9.013 1.00 79.81 87 THR A CA 1
ATOM 675 C C . THR A 1 87 ? 5.629 4.387 -8.529 1.00 79.81 87 THR A C 1
ATOM 677 O O . THR A 1 87 ? 5.992 5.478 -8.077 1.00 79.81 87 THR A O 1
ATOM 680 N N . ASP A 1 88 ? 4.358 3.992 -8.536 1.00 82.25 88 ASP A N 1
ATOM 681 C CA . ASP A 1 88 ? 3.241 4.780 -8.022 1.00 82.25 88 ASP A CA 1
ATOM 682 C C . ASP A 1 88 ? 2.707 4.171 -6.717 1.00 82.25 88 ASP A C 1
ATOM 684 O O . ASP A 1 88 ? 2.380 2.983 -6.627 1.00 82.25 88 ASP A O 1
ATOM 688 N N . MET A 1 89 ? 2.579 4.999 -5.680 1.00 81.75 89 MET A N 1
ATOM 689 C CA . MET A 1 89 ? 2.040 4.584 -4.389 1.00 81.75 89 MET A CA 1
ATOM 690 C C . MET A 1 89 ? 0.835 5.417 -3.982 1.00 81.75 89 MET A C 1
ATOM 692 O O . MET A 1 89 ? 0.908 6.640 -3.874 1.00 81.75 89 MET A O 1
ATOM 696 N N . ARG A 1 90 ? -0.264 4.731 -3.671 1.00 85.25 90 ARG A N 1
ATOM 697 C CA . ARG A 1 90 ? -1.497 5.339 -3.182 1.00 85.25 90 ARG A CA 1
ATOM 698 C C . ARG A 1 90 ? -1.867 4.816 -1.816 1.00 85.25 90 ARG A C 1
ATOM 700 O O . ARG A 1 90 ? -2.147 3.633 -1.620 1.00 85.25 90 ARG A O 1
ATOM 707 N N . LEU A 1 91 ? -1.939 5.737 -0.878 1.00 83.81 91 LEU A N 1
ATOM 708 C CA . LEU A 1 91 ? -2.300 5.492 0.495 1.00 83.81 91 LEU A CA 1
ATOM 709 C C . LEU A 1 91 ? -3.661 6.154 0.739 1.00 83.81 91 LEU A C 1
ATOM 711 O O . LEU A 1 91 ? -3.774 7.371 0.783 1.00 83.81 91 LEU A O 1
ATOM 715 N N . MET A 1 92 ? -4.703 5.366 0.995 1.00 84.69 92 MET A N 1
ATOM 716 C CA . MET A 1 92 ? -6.025 5.875 1.385 1.00 84.69 92 MET A CA 1
ATOM 717 C C . MET A 1 92 ? -6.438 5.431 2.794 1.00 84.69 92 MET A C 1
ATOM 719 O O . MET A 1 92 ? -6.430 4.249 3.124 1.00 84.69 92 MET A O 1
ATOM 723 N N . GLY A 1 93 ? -6.831 6.389 3.620 1.00 80.69 93 GLY A N 1
ATOM 724 C CA . GLY A 1 93 ? -7.400 6.188 4.943 1.00 80.69 93 GLY A CA 1
ATOM 725 C C . GLY A 1 93 ? -8.792 6.795 5.032 1.00 80.69 93 GLY A C 1
ATOM 726 O O . GLY A 1 93 ? -9.135 7.706 4.278 1.00 80.69 93 GLY A O 1
ATOM 727 N N . THR A 1 94 ? -9.590 6.298 5.971 1.00 78.88 94 THR A N 1
ATOM 728 C CA . THR A 1 94 ? -10.796 6.986 6.451 1.00 78.88 94 THR A CA 1
ATOM 729 C C . THR A 1 94 ? -10.755 7.119 7.977 1.00 78.88 94 THR A C 1
ATOM 731 O O . THR A 1 94 ? -9.687 7.008 8.590 1.00 78.88 94 THR A O 1
ATOM 734 N N . GLU A 1 95 ? -11.897 7.386 8.615 1.00 71.62 95 GLU A N 1
ATOM 735 C CA . GLU A 1 95 ? -12.015 7.635 10.052 1.00 71.62 95 GLU A CA 1
ATOM 736 C C . GLU A 1 95 ? -11.184 6.667 10.915 1.00 71.62 95 GLU A C 1
ATOM 738 O O . GLU A 1 95 ? -11.172 5.454 10.723 1.00 71.62 95 GLU A O 1
ATOM 743 N N . GLY A 1 96 ? -10.436 7.220 11.873 1.00 72.94 96 GLY A N 1
ATOM 744 C CA . GLY A 1 96 ? -9.627 6.426 12.801 1.00 72.94 96 GLY A CA 1
ATOM 745 C C . GLY A 1 96 ? -8.402 5.742 12.183 1.00 72.94 96 GLY A C 1
ATOM 746 O O . GLY A 1 96 ? -7.734 4.989 12.885 1.00 72.94 96 GLY A O 1
ATOM 747 N N . THR A 1 97 ? -8.073 6.008 10.916 1.00 82.19 97 THR A N 1
ATOM 748 C CA . THR A 1 97 ? -6.883 5.432 10.281 1.00 82.19 97 THR A CA 1
ATOM 749 C C . THR A 1 97 ? -5.631 6.225 10.647 1.00 82.19 97 THR A C 1
ATOM 751 O O . THR A 1 97 ? -5.590 7.448 10.481 1.00 82.19 97 THR A O 1
ATOM 754 N N . ALA A 1 98 ? -4.601 5.524 11.115 1.00 83.12 98 ALA A N 1
ATOM 755 C CA . ALA A 1 98 ? -3.284 6.082 11.404 1.00 83.12 98 ALA A CA 1
ATOM 756 C C . ALA A 1 98 ? -2.232 5.476 10.474 1.00 83.12 98 ALA A C 1
ATOM 758 O O . ALA A 1 98 ? -2.203 4.260 10.252 1.00 83.12 98 ALA A O 1
ATOM 759 N N . MET A 1 99 ? -1.340 6.316 9.959 1.00 83.31 99 MET A N 1
ATOM 760 C CA . MET A 1 99 ? -0.331 5.905 8.996 1.00 83.31 99 MET A CA 1
ATOM 761 C C . MET A 1 99 ? 1.056 6.430 9.339 1.00 83.31 99 MET A C 1
ATOM 763 O O . MET A 1 99 ? 1.252 7.608 9.633 1.00 83.31 99 MET A O 1
ATOM 767 N N . ARG A 1 100 ? 2.036 5.531 9.219 1.00 84.06 100 ARG A N 1
ATOM 768 C CA . ARG A 1 100 ? 3.452 5.874 9.159 1.00 84.06 100 ARG A CA 1
ATOM 769 C C . ARG A 1 100 ? 4.063 5.328 7.875 1.00 84.06 100 ARG A C 1
ATOM 771 O O . ARG A 1 100 ? 4.083 4.110 7.686 1.00 84.06 100 ARG A O 1
ATOM 778 N N . LEU A 1 101 ? 4.587 6.224 7.049 1.00 79.75 101 LEU A N 1
ATOM 779 C CA . LEU A 1 101 ? 5.340 5.906 5.843 1.00 79.75 101 LEU A CA 1
ATOM 780 C C . LEU A 1 101 ? 6.808 6.290 6.044 1.00 79.75 101 LEU A C 1
ATOM 782 O O . LEU A 1 101 ? 7.093 7.433 6.394 1.00 79.75 101 LEU A O 1
ATOM 786 N N . LEU A 1 102 ? 7.710 5.339 5.806 1.00 80.56 102 LEU A N 1
ATOM 787 C CA . LEU A 1 102 ? 9.110 5.606 5.503 1.00 80.56 102 LEU A CA 1
ATOM 788 C C . LEU A 1 102 ? 9.343 5.264 4.030 1.00 80.56 102 LEU A C 1
ATOM 790 O O . LEU A 1 102 ? 9.190 4.099 3.649 1.00 80.56 102 LEU A O 1
ATOM 794 N N . ALA A 1 103 ? 9.683 6.262 3.219 1.00 73.69 103 ALA A N 1
ATOM 795 C CA . ALA A 1 103 ? 9.870 6.083 1.784 1.00 73.69 103 ALA A CA 1
ATOM 796 C C . ALA A 1 103 ? 11.249 6.558 1.313 1.00 73.69 103 ALA A C 1
ATOM 798 O O . ALA A 1 103 ? 11.717 7.642 1.671 1.00 73.69 103 ALA A O 1
ATOM 799 N N . HIS A 1 104 ? 11.850 5.742 0.451 1.00 73.69 104 HIS A N 1
ATOM 800 C CA . HIS A 1 104 ? 13.026 6.067 -0.344 1.00 73.69 104 HIS A CA 1
ATOM 801 C C . HIS A 1 104 ? 12.634 6.002 -1.821 1.00 73.69 104 HIS A C 1
ATOM 803 O O . HIS A 1 104 ? 12.456 4.914 -2.370 1.00 73.69 104 HIS A O 1
ATOM 809 N N . GLY A 1 105 ? 12.447 7.163 -2.439 1.00 66.19 105 GLY A N 1
ATOM 810 C CA . GLY A 1 105 ? 12.143 7.274 -3.863 1.00 66.19 105 GLY A CA 1
ATOM 811 C C . GLY A 1 105 ? 13.391 7.606 -4.677 1.00 66.19 105 GLY A C 1
ATOM 812 O O . GLY A 1 105 ? 14.237 8.365 -4.206 1.00 66.19 105 GLY A O 1
ATOM 813 N N . TYR A 1 106 ? 13.473 7.071 -5.893 1.00 66.75 106 TYR A N 1
ATOM 814 C CA . TYR A 1 106 ? 14.351 7.555 -6.964 1.00 66.75 106 TYR A CA 1
ATOM 815 C C . TYR A 1 106 ? 13.536 8.388 -7.978 1.00 66.75 106 TYR A C 1
ATOM 817 O O . TYR A 1 106 ? 12.330 8.580 -7.800 1.00 66.75 106 TYR A O 1
ATOM 825 N N . GLU A 1 107 ? 14.187 8.936 -9.011 1.00 64.06 107 GLU A N 1
ATOM 826 C CA . GLU A 1 107 ? 13.541 9.717 -10.083 1.00 64.06 107 GLU A CA 1
ATOM 827 C C . GLU A 1 107 ? 12.274 9.021 -10.600 1.00 64.06 107 GLU A C 1
ATOM 829 O O . GLU A 1 107 ? 12.315 7.835 -10.878 1.00 64.06 107 GLU A O 1
ATOM 834 N N . GLY A 1 108 ? 11.143 9.732 -10.684 1.00 65.00 108 GLY A N 1
ATOM 835 C CA . GLY A 1 108 ? 9.873 9.171 -11.165 1.00 65.00 108 GLY A CA 1
ATOM 836 C C . GLY A 1 108 ? 9.010 8.450 -10.119 1.00 65.00 108 GLY A C 1
ATOM 837 O O . GLY A 1 108 ? 7.918 8.010 -10.471 1.00 65.00 108 GLY A O 1
ATOM 838 N N . TYR A 1 109 ? 9.437 8.360 -8.852 1.00 72.19 109 TYR A N 1
ATOM 839 C CA . TYR A 1 109 ? 8.594 7.867 -7.755 1.00 72.19 109 TYR A CA 1
ATOM 840 C C . TYR A 1 109 ? 7.475 8.857 -7.408 1.00 72.19 109 TYR A C 1
ATOM 842 O O . TYR A 1 109 ? 7.731 10.041 -7.164 1.00 72.19 109 TYR A O 1
ATOM 850 N N . ARG A 1 110 ? 6.235 8.366 -7.302 1.00 73.88 110 ARG A N 1
ATOM 851 C CA . ARG A 1 110 ? 5.088 9.175 -6.867 1.00 73.88 110 ARG A CA 1
ATOM 852 C C . ARG A 1 110 ? 4.404 8.579 -5.656 1.00 73.88 110 ARG A C 1
ATOM 854 O O . ARG A 1 110 ? 4.227 7.367 -5.541 1.00 73.88 110 ARG A O 1
ATOM 861 N N . HIS A 1 111 ? 3.965 9.465 -4.771 1.00 76.12 111 HIS A N 1
ATOM 862 C CA . HIS A 1 111 ? 3.244 9.075 -3.576 1.00 76.12 111 HIS A CA 1
ATOM 863 C C . HIS A 1 111 ? 2.067 10.018 -3.290 1.00 76.12 111 HIS A C 1
ATOM 865 O O . HIS A 1 111 ? 2.231 11.225 -3.104 1.00 76.12 111 HIS A O 1
ATOM 871 N N . GLU A 1 112 ? 0.882 9.432 -3.167 1.00 76.19 112 GLU A N 1
ATOM 872 C CA . GLU A 1 112 ? -0.376 10.109 -2.861 1.00 76.19 112 GLU A CA 1
ATOM 873 C C . GLU A 1 112 ? -0.938 9.565 -1.546 1.00 76.19 112 GLU A C 1
ATOM 875 O O . GLU A 1 112 ? -1.075 8.348 -1.389 1.00 76.19 112 GLU A O 1
ATOM 880 N N . ALA A 1 113 ? -1.300 10.447 -0.610 1.00 75.69 113 ALA A N 1
ATOM 881 C CA . ALA A 1 113 ? -1.948 10.039 0.631 1.00 75.69 113 ALA A CA 1
ATOM 882 C C . ALA A 1 113 ? -3.227 10.840 0.909 1.00 75.69 113 ALA A C 1
ATOM 884 O O . ALA A 1 113 ? -3.231 12.071 0.899 1.00 75.69 113 ALA A O 1
ATOM 885 N N . HIS A 1 114 ? -4.315 10.159 1.274 1.00 77.62 114 HIS A N 1
ATOM 886 C CA . HIS A 1 114 ? -5.616 10.787 1.532 1.00 77.62 114 HIS A CA 1
ATOM 887 C C . HIS A 1 114 ? -6.292 10.249 2.798 1.00 77.62 114 HIS A C 1
ATOM 889 O O . HIS A 1 114 ? -6.305 9.042 3.007 1.00 77.62 114 HIS A O 1
ATOM 895 N N . GLY A 1 115 ? -6.935 11.125 3.580 1.00 70.19 115 GLY A N 1
ATOM 896 C CA . GLY A 1 115 ? -8.020 10.760 4.504 1.00 70.19 115 GLY A CA 1
ATOM 897 C C . GLY A 1 115 ? -7.619 10.145 5.851 1.00 70.19 115 GLY A C 1
ATOM 898 O O 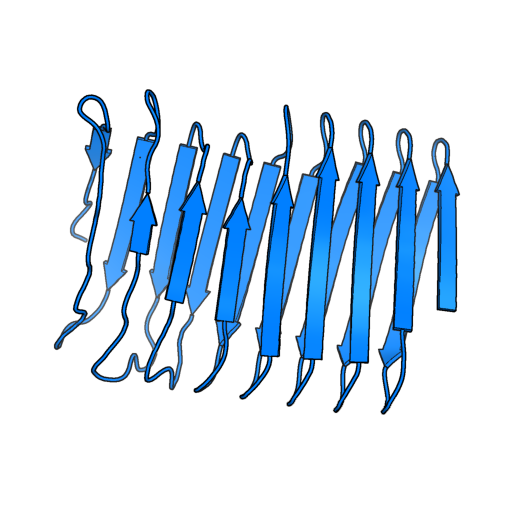. GLY A 1 115 ? -8.418 9.449 6.474 1.00 70.19 115 GLY A O 1
ATOM 899 N N . TYR A 1 116 ? -6.404 10.392 6.340 1.00 68.38 116 TYR A N 1
ATOM 900 C CA . TYR A 1 116 ? -5.950 9.816 7.611 1.00 68.38 116 TYR A CA 1
ATOM 901 C C . TYR A 1 116 ? -6.164 10.746 8.798 1.00 68.38 116 TYR A C 1
ATOM 903 O O . TYR A 1 116 ? -5.930 11.947 8.717 1.00 68.38 116 TYR A O 1
ATOM 911 N N . ARG A 1 117 ? -6.493 10.176 9.960 1.00 68.62 117 ARG A N 1
ATOM 912 C CA . ARG A 1 117 ? -6.539 10.933 11.218 1.00 68.62 117 ARG A CA 1
ATOM 913 C C . ARG A 1 117 ? -5.146 11.423 11.615 1.00 68.62 117 ARG A C 1
ATOM 915 O O . ARG A 1 117 ? -4.991 12.577 12.003 1.00 68.62 117 ARG A O 1
ATOM 922 N N . GLU A 1 118 ? -4.159 10.543 11.510 1.00 69.62 118 GLU A N 1
ATOM 923 C CA . GLU A 1 118 ? -2.753 10.828 11.788 1.00 69.62 118 GLU A CA 1
ATOM 924 C C . GLU A 1 118 ? -1.916 10.284 10.636 1.00 69.62 118 GLU A C 1
ATOM 926 O O . GLU A 1 118 ? -2.023 9.104 10.286 1.00 69.62 118 GLU A O 1
ATOM 931 N N . TYR A 1 119 ? -1.085 11.141 10.053 1.00 68.50 119 TYR A N 1
ATOM 932 C CA . TYR A 1 119 ? -0.161 10.745 9.004 1.00 68.50 119 TYR A CA 1
ATOM 933 C C . TYR A 1 119 ? 1.227 11.290 9.279 1.00 68.50 119 TYR A C 1
ATOM 935 O O . TYR A 1 119 ? 1.460 12.502 9.335 1.00 68.50 119 TYR A O 1
ATOM 943 N N . ARG A 1 120 ? 2.159 10.355 9.436 1.00 71.62 120 ARG A N 1
ATOM 944 C CA . ARG A 1 120 ? 3.576 10.640 9.567 1.00 71.62 120 ARG A CA 1
ATOM 945 C C . ARG A 1 120 ? 4.312 10.114 8.351 1.00 71.62 120 ARG A C 1
ATOM 947 O O . ARG A 1 120 ? 4.290 8.914 8.080 1.00 71.62 120 ARG A O 1
ATOM 954 N N . HIS A 1 121 ? 5.012 11.011 7.680 1.00 67.12 121 HIS A N 1
ATOM 955 C CA . HIS A 1 121 ? 5.850 10.684 6.548 1.00 67.12 121 HIS A CA 1
ATOM 956 C C . HIS A 1 121 ? 7.297 11.051 6.816 1.00 67.12 121 HIS A C 1
ATOM 958 O O . HIS A 1 121 ? 7.634 12.221 6.982 1.00 67.12 121 HIS A O 1
ATOM 964 N N . GLU A 1 122 ? 8.138 10.032 6.824 1.00 67.19 122 GLU A N 1
ATOM 965 C CA . GLU A 1 122 ? 9.583 10.153 6.886 1.00 67.19 122 GLU A CA 1
ATOM 966 C C . GLU A 1 122 ? 10.118 9.845 5.478 1.00 67.19 122 GLU A C 1
ATOM 968 O O . GLU A 1 122 ? 10.034 8.711 5.006 1.00 67.19 122 GLU A O 1
ATOM 973 N N . ALA A 1 123 ? 10.614 10.864 4.780 1.00 62.81 123 ALA A N 1
ATOM 974 C CA . ALA A 1 123 ? 11.234 10.691 3.471 1.00 62.81 123 ALA A CA 1
ATOM 975 C C . ALA A 1 123 ? 12.747 10.784 3.598 1.00 62.81 123 ALA A C 1
ATOM 977 O O . ALA A 1 123 ? 13.280 11.705 4.214 1.00 62.81 123 ALA A O 1
ATOM 978 N N . CYS A 1 124 ? 13.445 9.860 2.957 1.00 53.25 124 CYS A N 1
ATOM 979 C CA . CYS A 1 124 ? 14.877 9.976 2.746 1.00 53.25 124 CYS A CA 1
ATOM 980 C C . CYS A 1 124 ? 15.092 9.865 1.237 1.00 53.25 124 CYS A C 1
ATOM 982 O O . CYS A 1 124 ? 15.208 8.777 0.666 1.00 53.25 124 CYS A O 1
ATOM 984 N N . CYS A 1 125 ? 14.995 11.028 0.591 1.00 52.31 125 CYS A N 1
ATOM 985 C CA . CYS A 1 125 ? 15.128 11.196 -0.845 1.00 52.31 125 CYS A CA 1
ATOM 986 C C . CYS A 1 125 ? 16.616 11.292 -1.173 1.00 52.31 125 CYS A C 1
ATOM 988 O O . CYS A 1 125 ? 17.246 12.309 -0.910 1.00 52.31 125 CYS A O 1
ATOM 990 N N . SER A 1 126 ? 17.174 10.243 -1.761 1.00 44.22 126 SER A N 1
ATOM 991 C CA . SER A 1 126 ? 18.449 10.342 -2.463 1.00 44.22 126 SER A CA 1
ATOM 992 C C . SER A 1 126 ? 18.117 10.217 -3.946 1.00 44.22 126 SER A C 1
ATOM 994 O O . SER A 1 126 ? 17.611 9.167 -4.336 1.00 44.22 126 SER A O 1
ATOM 996 N N . TRP A 1 127 ? 18.389 11.245 -4.759 1.00 41.31 127 TRP A N 1
ATOM 997 C CA . TRP A 1 127 ? 18.233 11.226 -6.234 1.00 41.31 127 TRP A CA 1
ATOM 998 C C . TRP A 1 127 ? 16.823 11.465 -6.825 1.00 41.31 127 TRP A C 1
ATOM 1000 O O . TRP A 1 127 ? 16.520 10.963 -7.905 1.00 41.31 127 TRP A O 1
ATOM 1010 N N . VAL A 1 128 ? 15.961 12.266 -6.187 1.00 44.09 128 VAL A N 1
ATOM 1011 C CA . VAL A 1 128 ? 14.625 12.611 -6.731 1.00 44.09 128 VAL A CA 1
ATOM 1012 C C . VAL A 1 128 ? 14.595 13.972 -7.447 1.00 44.09 128 VAL A C 1
ATOM 1014 O O . VAL A 1 128 ? 14.726 15.003 -6.800 1.00 44.09 128 VAL A O 1
ATOM 1017 N N . ARG A 1 129 ? 14.366 14.013 -8.769 1.00 41.31 129 ARG A N 1
ATOM 1018 C CA . ARG A 1 129 ? 14.159 15.288 -9.500 1.00 41.31 129 ARG A CA 1
ATOM 1019 C C . ARG A 1 129 ? 12.782 15.923 -9.284 1.00 41.31 129 ARG A C 1
ATOM 1021 O O . ARG A 1 129 ? 12.676 17.140 -9.326 1.00 41.31 129 ARG A O 1
ATOM 1028 N N . GLU A 1 130 ? 11.744 15.121 -9.054 1.00 48.50 130 GLU A N 1
ATOM 1029 C CA . GLU A 1 130 ? 10.378 15.587 -8.792 1.00 48.50 130 GLU A CA 1
ATOM 1030 C C . GLU A 1 130 ? 9.733 14.665 -7.753 1.00 48.50 130 GLU A C 1
ATOM 1032 O O . GLU A 1 130 ? 9.486 13.491 -8.018 1.00 48.50 130 GLU A O 1
ATOM 1037 N N . TYR A 1 131 ? 9.478 15.187 -6.554 1.00 49.97 131 TYR A N 1
ATOM 1038 C CA . TYR A 1 131 ? 8.722 14.492 -5.516 1.00 49.97 131 TYR A CA 1
ATOM 1039 C C . TYR A 1 131 ? 7.364 15.169 -5.376 1.00 49.97 131 TYR A C 1
ATOM 1041 O O . TYR A 1 131 ? 7.285 16.241 -4.780 1.00 49.97 131 TYR A O 1
ATOM 1049 N N . ARG A 1 132 ? 6.305 14.556 -5.919 1.00 53.75 132 ARG A N 1
ATOM 1050 C CA . ARG A 1 132 ? 4.928 15.029 -5.732 1.00 53.75 132 ARG A CA 1
ATOM 1051 C C . ARG A 1 132 ? 4.293 14.290 -4.565 1.00 53.75 132 ARG A C 1
ATOM 1053 O O . ARG A 1 132 ? 4.151 13.073 -4.597 1.00 53.75 132 ARG A O 1
ATOM 1060 N N . HIS A 1 133 ? 3.869 15.057 -3.570 1.00 56.72 133 HIS A N 1
ATOM 1061 C CA . HIS A 1 133 ? 3.074 14.564 -2.457 1.00 56.72 133 HIS A CA 1
ATOM 1062 C C . HIS A 1 133 ? 1.810 15.390 -2.337 1.00 56.72 133 HIS A C 1
ATOM 1064 O O . HIS A 1 133 ? 1.892 16.578 -2.026 1.00 56.72 133 HIS A O 1
ATOM 1070 N N . GLU A 1 134 ? 0.674 14.735 -2.547 1.00 58.28 134 GLU A N 1
ATOM 1071 C CA . GLU A 1 134 ? -0.659 15.297 -2.368 1.00 58.28 134 GLU A CA 1
ATOM 1072 C C . GLU A 1 134 ? -1.273 14.697 -1.105 1.00 58.28 134 GLU A C 1
ATOM 1074 O O . GLU A 1 134 ? -1.333 13.478 -0.937 1.00 58.28 134 GLU A O 1
ATOM 1079 N N . ALA A 1 135 ? -1.651 15.579 -0.184 1.00 58.44 135 ALA A N 1
ATOM 1080 C CA . ALA A 1 135 ? -2.213 15.230 1.108 1.00 58.44 135 ALA A CA 1
ATOM 1081 C C . ALA A 1 135 ? -3.532 15.970 1.319 1.00 58.44 135 ALA A C 1
ATOM 1083 O O . ALA A 1 135 ? -3.540 17.191 1.203 1.00 58.44 135 ALA A O 1
ATOM 1084 N N . HIS A 1 136 ? -4.598 15.240 1.679 1.00 60.88 136 HIS A N 1
ATOM 1085 C CA . HIS A 1 136 ? -5.922 15.776 2.011 1.00 60.88 136 HIS A CA 1
ATOM 1086 C C . HIS A 1 136 ? -6.511 15.170 3.296 1.00 60.88 136 HIS A C 1
ATOM 1088 O O . HIS A 1 136 ? -6.428 13.958 3.498 1.00 60.88 136 HIS A O 1
ATOM 1094 N N . GLY A 1 137 ? -7.195 15.996 4.101 1.00 59.00 137 GLY A N 1
ATOM 1095 C CA . GLY A 1 137 ? -8.131 15.534 5.138 1.00 59.00 137 GLY A CA 1
ATOM 1096 C C . GLY A 1 137 ? -7.516 15.072 6.465 1.00 59.00 137 GLY A C 1
ATOM 1097 O O . GLY A 1 137 ? -8.094 14.209 7.120 1.00 59.00 137 GLY A O 1
ATOM 1098 N N . TYR A 1 138 ? -6.357 15.611 6.861 1.00 63.28 138 TYR A N 1
ATOM 1099 C CA . TYR A 1 138 ? -5.649 15.190 8.079 1.00 63.28 138 TYR A CA 1
ATOM 1100 C C . TYR A 1 138 ? -5.960 16.050 9.297 1.00 63.28 138 TYR A C 1
ATOM 1102 O O . TYR A 1 138 ? -6.047 17.273 9.187 1.00 63.28 138 TYR A O 1
ATOM 1110 N N . ARG A 1 139 ? -6.010 15.430 10.483 1.00 61.59 139 ARG A N 1
ATOM 1111 C CA . ARG A 1 139 ? -6.001 16.169 11.758 1.00 61.59 139 ARG A CA 1
ATOM 1112 C C . ARG A 1 139 ? -4.578 16.561 12.160 1.00 61.59 139 ARG A C 1
ATOM 1114 O O . ARG A 1 139 ? -4.343 17.692 12.572 1.00 61.59 139 ARG A O 1
ATOM 1121 N N . GLU A 1 140 ? -3.623 15.649 11.993 1.00 63.06 140 GLU A N 1
ATOM 1122 C CA . GLU A 1 140 ? -2.202 15.905 12.240 1.00 63.06 140 GLU A CA 1
ATOM 1123 C C . GLU A 1 140 ? -1.346 15.322 11.110 1.00 63.06 140 GLU A C 1
ATOM 1125 O O . GLU A 1 140 ? -1.438 14.133 10.788 1.00 63.06 140 GLU A O 1
ATOM 1130 N N . TYR A 1 141 ? -0.524 16.182 10.507 1.00 65.25 141 TYR A N 1
ATOM 1131 C CA . TYR A 1 141 ? 0.426 15.841 9.458 1.00 65.25 141 TYR A CA 1
ATOM 1132 C C . TYR A 1 141 ? 1.845 16.178 9.910 1.00 65.25 141 TYR A C 1
ATOM 1134 O O . TYR A 1 141 ? 2.154 17.326 10.254 1.00 65.25 141 TYR A O 1
ATOM 1142 N N . ARG A 1 142 ? 2.731 15.185 9.846 1.00 65.12 142 ARG A N 1
ATOM 1143 C CA . ARG A 1 142 ? 4.151 15.360 10.148 1.00 65.12 142 ARG A CA 1
ATOM 1144 C C . ARG A 1 142 ? 5.004 14.857 9.000 1.00 65.12 142 ARG A C 1
ATOM 1146 O O . ARG A 1 142 ? 4.962 13.668 8.688 1.00 65.12 142 ARG A O 1
ATOM 1153 N N . HIS A 1 143 ? 5.806 15.749 8.434 1.00 62.66 143 HIS A N 1
ATOM 1154 C CA . HIS A 1 143 ? 6.807 15.409 7.439 1.00 62.66 143 HIS A CA 1
ATOM 1155 C C . HIS A 1 143 ? 8.213 15.670 7.965 1.00 62.66 143 HIS A C 1
ATOM 1157 O O . HIS A 1 143 ? 8.530 16.776 8.406 1.00 62.66 143 HIS A O 1
ATOM 1163 N N . GLU A 1 144 ? 9.042 14.637 7.914 1.00 62.47 144 GLU A N 1
ATOM 1164 C CA . GLU A 1 144 ? 10.458 14.695 8.257 1.00 62.47 144 GLU A CA 1
ATOM 1165 C C . GLU A 1 144 ? 11.238 14.245 7.018 1.00 62.47 144 GLU A C 1
ATOM 1167 O O . GLU A 1 144 ? 11.101 13.099 6.586 1.00 62.47 144 GLU A O 1
ATOM 1172 N N . ALA A 1 145 ? 12.005 15.159 6.423 1.00 58.34 145 ALA A N 1
ATOM 1173 C CA . ALA A 1 145 ? 12.912 14.862 5.322 1.00 58.34 145 ALA A CA 1
ATOM 1174 C C . ALA A 1 145 ? 14.359 14.962 5.824 1.00 58.34 145 ALA A C 1
ATOM 1176 O O . ALA A 1 145 ? 14.764 15.997 6.358 1.00 58.34 145 ALA A O 1
ATOM 1177 N N . SER A 1 146 ? 15.126 13.879 5.693 1.00 50.94 146 SER A N 1
ATOM 1178 C CA . SER A 1 146 ? 16.540 13.824 6.093 1.00 50.94 146 SER A CA 1
ATOM 1179 C C . SER A 1 146 ? 17.428 13.560 4.880 1.00 50.94 146 SER A C 1
ATOM 1181 O O . SER A 1 146 ? 17.206 12.567 4.182 1.00 50.94 146 SER A O 1
ATOM 1183 N N . ASP A 1 147 ? 18.439 14.403 4.661 1.00 50.91 147 ASP A N 1
ATOM 1184 C CA . ASP A 1 147 ? 19.273 14.343 3.462 1.00 50.91 147 ASP A CA 1
ATOM 1185 C C . ASP A 1 147 ? 20.429 13.343 3.535 1.00 50.91 147 ASP A C 1
ATOM 1187 O O . ASP A 1 147 ? 21.269 13.367 4.436 1.00 50.91 147 ASP A O 1
ATOM 1191 N N . SER A 1 148 ? 20.540 12.576 2.451 1.00 39.28 148 SER A N 1
ATOM 1192 C CA . SER A 1 148 ? 21.785 12.496 1.696 1.00 39.28 148 SER A CA 1
ATOM 1193 C C . SER A 1 148 ? 21.435 12.697 0.213 1.00 39.28 148 SER A C 1
ATOM 1195 O O . SER A 1 148 ? 21.113 11.725 -0.468 1.00 39.28 148 SER A O 1
ATOM 1197 N N . TRP A 1 149 ? 21.505 13.944 -0.271 1.00 42.56 149 TRP A N 1
ATOM 1198 C CA . TRP A 1 149 ? 21.385 14.355 -1.683 1.00 42.56 149 TRP A CA 1
ATOM 1199 C C . TRP A 1 149 ? 19.955 14.469 -2.253 1.00 42.56 149 TRP A C 1
ATOM 1201 O O . TRP A 1 149 ? 19.537 13.641 -3.071 1.00 42.56 149 TRP A O 1
ATOM 1211 N N . VAL A 1 150 ? 19.241 15.549 -1.911 1.00 41.44 150 VAL A N 1
ATOM 1212 C CA . VAL A 1 150 ? 18.054 16.018 -2.659 1.00 41.44 150 VAL A CA 1
ATOM 1213 C C . VAL A 1 150 ? 18.471 16.780 -3.933 1.00 41.44 150 VAL A C 1
ATOM 1215 O O . VAL A 1 150 ? 19.192 17.774 -3.846 1.00 41.44 150 VAL A O 1
ATOM 1218 N N . PRO A 1 151 ? 18.040 16.357 -5.139 1.00 39.66 151 PRO A N 1
ATOM 1219 C CA . PRO A 1 151 ? 18.206 17.141 -6.361 1.00 39.66 151 PRO A CA 1
ATOM 1220 C C . PRO A 1 151 ? 17.297 18.377 -6.425 1.00 39.66 151 PRO A C 1
ATOM 1222 O O . PRO A 1 151 ? 16.181 18.397 -5.905 1.00 39.66 151 PRO A O 1
ATOM 1225 N N . VAL A 1 152 ? 17.774 19.375 -7.169 1.00 39.50 152 VAL A N 1
ATOM 1226 C CA . VAL A 1 152 ? 17.054 20.576 -7.625 1.00 39.50 152 VAL A CA 1
ATOM 1227 C C . VAL A 1 152 ? 15.698 20.186 -8.246 1.00 39.50 152 VAL A C 1
ATOM 1229 O O . VAL A 1 152 ? 15.690 19.514 -9.278 1.00 39.50 152 VAL A O 1
ATOM 1232 N N . GLY A 1 153 ? 14.569 20.610 -7.649 1.00 46.53 153 GLY A N 1
ATOM 1233 C CA . GLY A 1 153 ? 13.226 20.456 -8.255 1.00 46.53 153 GLY A CA 1
ATOM 1234 C C . GLY A 1 153 ? 12.121 19.733 -7.462 1.00 46.53 153 GLY A C 1
ATOM 1235 O O . GLY A 1 153 ? 11.101 19.365 -8.042 1.00 46.53 153 GLY A O 1
ATOM 1236 N N . THR A 1 154 ? 12.245 19.532 -6.148 1.00 48.94 154 THR A N 1
ATOM 1237 C CA . THR A 1 154 ? 11.167 18.888 -5.362 1.00 48.94 154 THR A CA 1
ATOM 1238 C C . THR A 1 154 ? 9.897 19.761 -5.272 1.00 48.94 154 THR A C 1
ATOM 1240 O O . THR A 1 154 ? 9.925 20.816 -4.641 1.00 48.94 154 THR A O 1
ATOM 1243 N N . LEU A 1 155 ? 8.775 19.292 -5.849 1.00 52.25 155 LEU A N 1
ATOM 1244 C CA . LEU A 1 155 ? 7.453 19.943 -5.812 1.00 52.25 155 LEU A CA 1
ATOM 1245 C C . LEU A 1 155 ? 6.507 19.276 -4.800 1.00 52.25 155 LEU A C 1
ATOM 1247 O O . LEU A 1 155 ? 5.683 18.423 -5.138 1.00 52.25 155 LEU A O 1
ATOM 1251 N N . MET A 1 156 ? 6.542 19.730 -3.552 1.00 55.94 156 MET A N 1
ATOM 1252 C CA . MET A 1 156 ? 5.590 19.269 -2.539 1.00 55.94 156 MET A CA 1
ATOM 1253 C C . MET A 1 156 ? 4.285 20.081 -2.606 1.00 55.94 156 MET A C 1
ATOM 1255 O O . MET A 1 156 ? 4.327 21.309 -2.508 1.00 55.94 156 MET A O 1
ATOM 1259 N N . ARG A 1 157 ? 3.125 19.415 -2.740 1.00 56.75 157 ARG A N 1
ATOM 1260 C CA . ARG A 1 157 ? 1.799 20.059 -2.797 1.00 56.75 157 ARG A CA 1
ATOM 1261 C C . ARG A 1 157 ? 0.907 19.600 -1.647 1.00 56.75 157 ARG A C 1
ATOM 1263 O O . ARG A 1 157 ? 0.117 18.669 -1.761 1.00 56.75 157 ARG A O 1
ATOM 1270 N N . LEU A 1 158 ? 0.997 20.293 -0.523 1.00 58.38 158 LEU A N 1
ATOM 1271 C CA . LEU A 1 158 ? 0.196 19.976 0.657 1.00 58.38 158 LEU A CA 1
ATOM 1272 C C . LEU A 1 158 ? -1.113 20.774 0.651 1.00 58.38 158 LEU A C 1
ATOM 1274 O O . LEU A 1 158 ? -1.073 21.995 0.502 1.00 58.38 158 LEU A O 1
ATOM 1278 N N . MET A 1 159 ? -2.255 20.093 0.822 1.00 56.38 159 MET A N 1
ATOM 1279 C CA . MET A 1 159 ? -3.576 20.727 0.931 1.00 56.38 159 MET A CA 1
ATOM 1280 C C . MET A 1 159 ? -4.218 20.398 2.290 1.00 56.38 159 MET A C 1
ATOM 1282 O O . MET A 1 159 ? -4.770 19.319 2.505 1.00 56.38 159 MET A O 1
ATOM 1286 N N . GLY A 1 160 ? -4.131 21.336 3.234 1.00 53.09 160 GLY A N 1
ATOM 1287 C CA . GLY A 1 160 ? -4.801 21.220 4.534 1.00 53.09 160 GLY A CA 1
ATOM 1288 C C . GLY A 1 160 ? -6.305 21.488 4.433 1.00 53.09 160 GLY A C 1
ATOM 1289 O O . GLY A 1 160 ? -6.738 22.294 3.613 1.00 53.09 160 GLY A O 1
ATOM 1290 N N . THR A 1 161 ? -7.094 20.826 5.279 1.00 53.12 161 THR A N 1
ATOM 1291 C CA . THR A 1 161 ? -8.500 21.178 5.544 1.00 53.12 161 THR A CA 1
ATOM 1292 C C . THR A 1 161 ? -8.601 21.813 6.936 1.00 53.12 161 THR A C 1
ATOM 1294 O O . THR A 1 161 ? -7.612 21.860 7.668 1.00 53.12 161 THR A O 1
ATOM 1297 N N . GLU A 1 162 ? -9.767 22.329 7.331 1.00 48.31 162 GLU A N 1
ATOM 1298 C CA . GLU A 1 162 ? -9.929 22.952 8.654 1.00 48.31 162 GLU A CA 1
ATOM 1299 C C . GLU A 1 162 ? -9.450 22.031 9.792 1.00 48.31 162 GLU A C 1
ATOM 1301 O O . GLU A 1 162 ? -9.788 20.847 9.841 1.00 48.31 162 GLU A O 1
ATOM 1306 N N . GLY A 1 163 ? -8.638 22.572 10.705 1.00 51.28 163 GLY A N 1
ATOM 1307 C CA . GLY A 1 163 ? -8.098 21.824 11.844 1.00 51.28 163 GLY A CA 1
ATOM 1308 C C . GLY A 1 163 ? -6.858 20.965 11.555 1.00 51.28 163 GLY A C 1
ATOM 1309 O O . GLY A 1 163 ? -6.426 20.240 12.451 1.00 51.28 163 GLY A O 1
ATOM 1310 N N . THR A 1 164 ? -6.259 21.046 10.359 1.00 55.41 164 THR A N 1
ATOM 1311 C CA . THR A 1 164 ? -4.975 20.390 10.063 1.00 55.41 164 THR A CA 1
ATOM 1312 C C . THR A 1 164 ? -3.809 21.123 10.742 1.00 55.41 164 THR A C 1
ATOM 1314 O O . THR A 1 164 ? -3.541 22.295 10.463 1.00 55.41 164 THR A O 1
ATOM 1317 N N . ALA A 1 165 ? -3.065 20.418 11.600 1.00 57.12 165 ALA A N 1
ATOM 1318 C CA . ALA A 1 165 ? -1.749 20.854 12.069 1.00 57.12 165 ALA A CA 1
ATOM 1319 C C . ALA A 1 165 ? -0.655 20.267 11.168 1.00 57.12 165 ALA A C 1
ATOM 1321 O O . ALA A 1 165 ? -0.596 19.051 10.975 1.00 57.12 165 ALA A O 1
ATOM 1322 N N . MET A 1 166 ? 0.211 21.126 10.628 1.00 61.28 166 MET A N 1
ATOM 1323 C CA . MET A 1 166 ? 1.274 20.730 9.704 1.00 61.28 166 MET A CA 1
ATOM 1324 C C . MET A 1 166 ? 2.643 21.062 10.295 1.00 61.28 166 MET A C 1
ATOM 1326 O O . MET A 1 166 ? 2.926 22.218 10.630 1.00 61.28 166 MET A O 1
ATOM 1330 N N . ARG A 1 167 ? 3.499 20.043 10.405 1.00 58.88 167 ARG A N 1
ATOM 1331 C CA . ARG A 1 167 ? 4.905 20.202 10.782 1.00 58.88 167 ARG A CA 1
ATOM 1332 C C . ARG A 1 167 ? 5.804 19.657 9.682 1.00 58.88 167 ARG A C 1
ATOM 1334 O O . ARG A 1 167 ? 5.673 18.492 9.310 1.00 58.88 167 ARG A O 1
ATOM 1341 N N . ILE A 1 168 ? 6.709 20.501 9.199 1.00 58.12 168 ILE A N 1
ATOM 1342 C CA . ILE A 1 168 ? 7.706 20.167 8.181 1.00 58.12 168 ILE A CA 1
ATOM 1343 C C . ILE A 1 168 ? 9.080 20.449 8.785 1.00 58.12 168 ILE A C 1
ATOM 1345 O O . ILE A 1 168 ? 9.326 21.561 9.257 1.00 58.12 168 ILE A O 1
ATOM 1349 N N . CYS A 1 169 ? 9.949 19.442 8.787 1.00 54.41 169 CYS A N 1
ATOM 1350 C CA . CYS A 1 169 ? 11.367 19.579 9.112 1.00 54.41 169 CYS A CA 1
ATOM 1351 C C . CYS A 1 169 ? 12.174 19.172 7.873 1.00 54.41 169 CYS A C 1
ATOM 1353 O O . CYS A 1 169 ? 12.025 18.041 7.404 1.00 54.41 169 CYS A O 1
ATOM 1355 N N . ALA A 1 170 ? 12.996 20.082 7.350 1.00 52.53 170 ALA A N 1
ATOM 1356 C CA . ALA A 1 170 ? 13.889 19.843 6.218 1.00 52.53 170 ALA A CA 1
ATOM 1357 C C . ALA A 1 170 ? 15.310 20.276 6.600 1.00 52.53 170 ALA A C 1
ATOM 1359 O O . ALA A 1 170 ? 15.492 21.342 7.186 1.00 52.53 170 ALA A O 1
ATOM 1360 N N . HIS A 1 171 ? 16.305 19.451 6.277 1.00 46.31 171 HIS A N 1
ATOM 1361 C CA . HIS A 1 171 ? 17.710 19.708 6.589 1.00 46.31 171 HIS A CA 1
ATOM 1362 C C . HIS A 1 171 ? 18.541 19.726 5.296 1.00 46.31 171 HIS A C 1
ATOM 1364 O O . HIS A 1 171 ? 18.561 18.724 4.592 1.00 46.31 171 HIS A O 1
ATOM 1370 N N . GLY A 1 172 ? 19.260 20.825 5.021 1.00 40.88 172 GLY A N 1
ATOM 1371 C CA . GLY A 1 172 ? 20.152 20.978 3.855 1.00 40.88 172 GLY A CA 1
ATOM 1372 C C . GLY A 1 172 ? 19.490 21.693 2.666 1.00 40.88 172 GLY A C 1
ATOM 1373 O O . GLY A 1 172 ? 18.391 21.337 2.260 1.00 40.88 172 GLY A O 1
ATOM 1374 N N . TYR A 1 173 ? 20.136 22.735 2.131 1.00 41.69 173 TYR A N 1
ATOM 1375 C CA . TYR A 1 173 ? 19.572 23.638 1.115 1.00 41.69 173 TYR A CA 1
ATOM 1376 C C . TYR A 1 173 ? 20.373 23.609 -0.194 1.00 41.69 173 TYR A C 1
ATOM 1378 O O . TYR A 1 173 ? 21.590 23.764 -0.151 1.00 41.69 173 TYR A O 1
ATOM 1386 N N . ASP A 1 174 ? 19.678 23.503 -1.335 1.00 39.00 174 ASP A N 1
ATOM 1387 C CA . ASP A 1 174 ? 19.561 24.585 -2.333 1.00 39.00 174 ASP A CA 1
ATOM 1388 C C . ASP A 1 174 ? 18.412 24.251 -3.325 1.00 39.0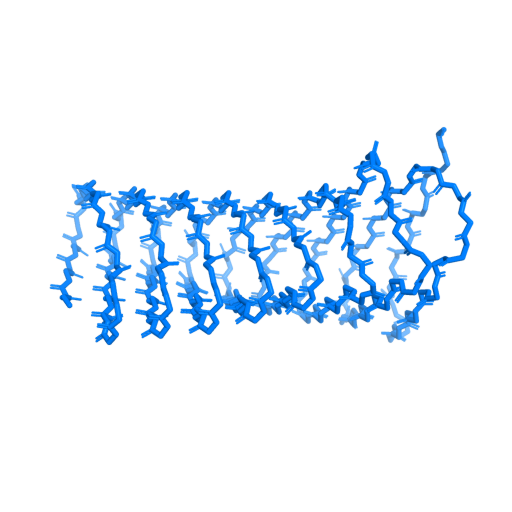0 174 ASP A C 1
ATOM 1390 O O . ASP A 1 174 ? 18.453 23.247 -4.032 1.00 39.00 174 ASP A O 1
ATOM 1394 N N . SER A 1 175 ? 17.366 25.088 -3.384 1.00 43.94 175 SER A N 1
ATOM 1395 C CA . SER A 1 175 ? 16.194 25.029 -4.300 1.00 43.94 175 SER A CA 1
ATOM 1396 C C . SER A 1 175 ? 15.154 23.884 -4.159 1.00 43.94 175 SER A C 1
ATOM 1398 O O . SER A 1 175 ? 14.997 23.017 -5.021 1.00 43.94 175 SER A O 1
ATOM 1400 N N . THR A 1 176 ? 14.310 23.974 -3.126 1.00 47.19 176 THR A N 1
ATOM 1401 C CA . THR A 1 176 ? 13.024 23.249 -3.035 1.00 47.19 176 THR A CA 1
ATOM 1402 C C . THR A 1 176 ? 11.880 24.215 -3.387 1.00 47.19 176 THR A C 1
ATOM 1404 O O . THR A 1 176 ? 11.632 25.151 -2.627 1.00 47.19 176 THR A O 1
ATOM 1407 N N . ASP A 1 177 ? 11.174 24.029 -4.512 1.00 46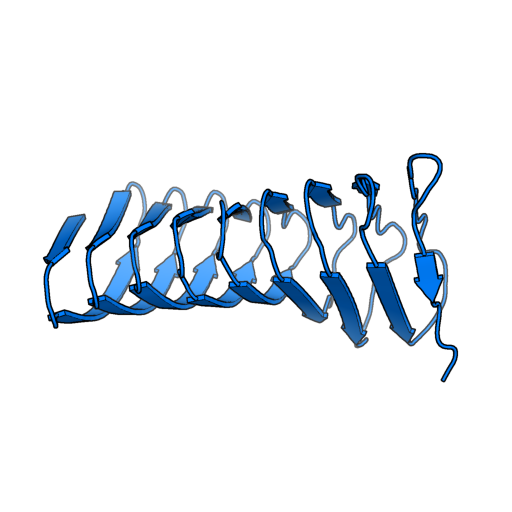.50 177 ASP A N 1
ATOM 1408 C CA . ASP A 1 177 ? 9.981 24.833 -4.854 1.00 46.50 177 ASP A CA 1
ATOM 1409 C C . ASP A 1 177 ? 8.748 24.235 -4.150 1.00 46.50 177 ASP A C 1
ATOM 1411 O O . ASP A 1 177 ? 8.013 23.402 -4.685 1.00 46.50 177 ASP A O 1
ATOM 1415 N N . MET A 1 178 ? 8.557 24.605 -2.881 1.00 51.09 178 MET A N 1
ATOM 1416 C CA . MET A 1 178 ? 7.415 24.159 -2.079 1.00 51.09 178 MET A CA 1
ATOM 1417 C C . MET A 1 178 ? 6.194 25.042 -2.346 1.00 51.09 178 MET A C 1
ATOM 1419 O O . MET A 1 178 ? 6.164 26.211 -1.961 1.00 51.09 178 MET A O 1
ATOM 1423 N N . ARG A 1 179 ? 5.138 24.469 -2.937 1.00 44.47 179 ARG A N 1
ATOM 1424 C CA . ARG A 1 179 ? 3.853 25.158 -3.132 1.00 44.47 179 ARG A CA 1
ATOM 1425 C C . ARG A 1 179 ? 2.815 24.649 -2.141 1.00 44.47 179 ARG A C 1
ATOM 1427 O O . ARG A 1 179 ? 2.145 23.641 -2.362 1.00 44.47 179 ARG A O 1
ATOM 1434 N N . LEU A 1 180 ? 2.667 25.390 -1.050 1.00 48.25 180 LEU A N 1
ATOM 1435 C CA . LEU A 1 180 ? 1.647 25.168 -0.028 1.00 48.25 180 LEU A CA 1
ATOM 1436 C C . LEU A 1 180 ? 0.342 25.868 -0.428 1.00 48.25 180 LEU A C 1
ATOM 1438 O O . LEU A 1 180 ? 0.345 27.064 -0.713 1.00 48.25 180 LEU A O 1
ATOM 1442 N N . MET A 1 181 ? -0.776 25.138 -0.434 1.00 45.59 181 MET A N 1
ATOM 1443 C CA . MET A 1 181 ? -2.111 25.714 -0.623 1.00 45.59 181 MET A CA 1
ATOM 1444 C C . MET A 1 181 ? -2.993 25.329 0.565 1.00 45.59 181 MET A C 1
ATOM 1446 O O . MET A 1 181 ? -3.442 24.191 0.670 1.00 45.59 181 MET A O 1
ATOM 1450 N N . CYS A 1 182 ? -3.215 26.279 1.473 1.00 46.53 182 CYS A N 1
ATOM 1451 C CA . CYS A 1 182 ? -3.968 26.082 2.714 1.00 46.53 182 CYS A CA 1
ATOM 1452 C C . CYS A 1 182 ? -5.267 26.903 2.705 1.00 46.53 182 CYS A C 1
ATOM 1454 O O . CYS A 1 182 ? -5.291 28.012 2.172 1.00 46.53 182 CYS A O 1
ATOM 1456 N N . THR A 1 183 ? -6.325 26.391 3.339 1.00 45.19 183 THR A N 1
ATOM 1457 C CA . THR A 1 183 ? -7.533 27.163 3.683 1.00 45.19 183 THR A CA 1
ATOM 1458 C C . THR A 1 183 ? -7.389 27.818 5.070 1.00 45.19 183 THR A C 1
ATOM 1460 O O . THR A 1 183 ? -6.495 27.458 5.839 1.00 45.19 183 THR A O 1
ATOM 1463 N N . GLU A 1 184 ? -8.253 28.794 5.380 1.00 40.09 184 GLU A N 1
ATOM 1464 C CA . GLU A 1 184 ? -8.100 29.883 6.376 1.00 40.09 184 GLU A CA 1
ATOM 1465 C C . GLU A 1 184 ? -7.788 29.514 7.854 1.00 40.09 184 GLU A C 1
ATOM 1467 O O . GLU A 1 184 ? -7.593 30.412 8.670 1.00 40.09 184 GLU A O 1
ATOM 1472 N N . SER A 1 185 ? -7.665 28.237 8.235 1.00 46.97 185 SER A N 1
ATOM 1473 C CA . SER A 1 185 ? -7.482 27.793 9.634 1.00 46.97 185 SER A CA 1
ATOM 1474 C C . SER A 1 185 ? -6.388 26.725 9.844 1.00 46.97 185 SER A C 1
ATOM 1476 O O . SER A 1 185 ? -6.485 25.878 10.734 1.00 46.97 185 SER A O 1
ATOM 1478 N N . THR A 1 186 ? -5.315 26.761 9.045 1.00 47.06 186 THR A N 1
ATOM 1479 C CA . THR A 1 186 ? -4.162 25.842 9.178 1.00 47.06 186 THR A CA 1
ATOM 1480 C C . THR A 1 186 ? -3.113 26.389 10.158 1.00 47.06 186 THR A C 1
ATOM 1482 O O . THR A 1 186 ? -2.582 27.480 9.952 1.00 47.06 186 THR A O 1
ATOM 1485 N N . VAL A 1 187 ? -2.754 25.626 11.201 1.00 52.22 187 VAL A N 1
ATOM 1486 C CA . VAL A 1 187 ? -1.658 25.989 12.124 1.00 52.22 187 VAL A CA 1
ATOM 1487 C C . VAL A 1 187 ? -0.355 25.368 11.629 1.00 52.22 187 VAL A C 1
ATOM 1489 O O . VAL A 1 187 ? -0.170 24.150 11.683 1.00 52.22 187 VAL A O 1
ATOM 1492 N N . MET A 1 188 ? 0.561 26.215 11.162 1.00 50.91 188 MET A N 1
ATOM 1493 C CA . MET A 1 188 ? 1.889 25.805 10.708 1.00 50.91 188 MET A CA 1
ATOM 1494 C C . MET A 1 188 ? 2.929 26.016 11.807 1.00 50.91 188 MET A C 1
ATOM 1496 O O . MET A 1 188 ? 2.996 27.077 12.428 1.00 50.91 188 MET A O 1
ATOM 1500 N N . ARG A 1 189 ? 3.774 25.007 12.028 1.00 49.75 189 ARG A N 1
ATOM 1501 C CA . ARG A 1 189 ? 5.007 25.145 12.810 1.00 49.75 189 ARG A CA 1
ATOM 1502 C C . ARG A 1 189 ? 6.170 24.629 11.974 1.00 49.75 189 ARG A C 1
ATOM 1504 O O . ARG A 1 189 ? 6.383 23.421 11.896 1.00 49.75 189 ARG A O 1
ATOM 1511 N N . ALA A 1 190 ? 6.903 25.549 11.357 1.00 46.53 190 ALA A N 1
ATOM 1512 C CA . ALA A 1 190 ? 8.259 25.273 10.908 1.00 46.53 190 ALA A CA 1
ATOM 1513 C C . ALA A 1 190 ? 9.160 25.241 12.149 1.00 46.53 190 ALA A C 1
ATOM 1515 O O . ALA A 1 190 ? 9.017 26.079 13.042 1.00 46.53 190 ALA A O 1
ATOM 1516 N N . SER A 1 191 ? 10.032 24.245 12.244 1.00 44.84 191 SER A N 1
ATOM 1517 C CA . SER A 1 191 ? 11.085 24.229 13.256 1.00 44.84 191 SER A CA 1
ATOM 1518 C C . SER A 1 191 ? 12.421 24.218 12.540 1.00 44.84 191 SER A C 1
ATOM 1520 O O . SER A 1 191 ? 12.741 23.215 11.907 1.00 44.84 191 SER A O 1
ATOM 1522 N N . ASP A 1 192 ? 13.152 25.324 12.657 1.00 35.94 192 ASP A N 1
ATOM 1523 C CA . ASP A 1 192 ? 14.561 25.398 12.293 1.00 35.94 192 ASP A CA 1
ATOM 1524 C C . ASP A 1 192 ? 15.370 24.641 13.351 1.00 35.94 192 ASP A C 1
ATOM 1526 O O . ASP A 1 192 ? 15.111 24.753 14.556 1.00 35.94 192 ASP A O 1
ATOM 1530 N N . SER A 1 193 ? 16.332 23.851 12.898 1.00 40.84 193 SER A N 1
ATOM 1531 C CA . SER A 1 193 ? 17.287 23.123 13.737 1.00 40.84 193 SER A CA 1
ATOM 1532 C C . SER A 1 193 ? 18.644 23.133 13.074 1.00 40.84 193 SER A C 1
ATOM 1534 O O . SER A 1 193 ? 18.665 22.776 11.872 1.00 40.84 193 SER A O 1
#

Sequence (193 aa):
MRLKGTGDTAMRLFAPGYEGTDMRLMGTESTIMRLFAHWYEGTDMRLMGTESTVMRLCAHGYEGTDMRLMGTESTVMRLFAHGYEGTDMRLMGTEGTAMRLLAHGYEGYRHEAHGYREYRHEACCSWVREYRHEAHGYREYRHEASDSWVPVGTLMRLMGTEGTAMRICAHGYDSTDMRLMCTESTVMRASDS

Foldseek 3Di:
DEEEEEACEEDEDEDEADAPAEYEYEYEANYEYHYEYEYDAHYEYEYEYEACYEYEYEYEAEANYEYEYEYEHLYEYEYEYEYEANYEYEAEYAPNYEYEYEYEYAERYEYEHEHHQYYEYEYEYAHYQEYEYEYEHYLEYEYHYDDDHDDAHYEYEYEYDANYEYEYEDDDDDHDPYDYDYPDHYHYDYDDD

pLDDT: mean 70.67, std 16.82, range [35.94, 92.5]